Protein AF-A0A430QFH6-F1 (afdb_monomer_lite)

Radius of gyration: 40.42 Å; chains: 1; bounding box: 81×36×107 Å

pLDDT: mean 76.94, std 18.75, range [32.06, 97.31]

Sequence (222 aa):
MNLLNVYKRHQAISSNQLGYYCKLVEYELIREVILDLAYEYELNLLTSYESDLYCTVARIWTECHVSKGIEETCFYSKEEHGNKIMDDILSILHTRMEKKLNERLRLFGDHNQDQSESNHSVGVEKLRNRKTELATELRSIELTNSRCILQKEVKELETLLATYDNKDGEYHKLVKRYVDCQQQLSLRSTLLHNNDTIQLNRRSHKNFSSRRSLSVDVITRK

Secondary structure (DSSP, 8-state):
----------PPPPHHHHHHHHHHHHHHHHHHHHHHHHHHHHTT-S-HHHHHHHHHHHHHHHHHHH-S---GGGS--SSHHHHHHHHHHHHHHHHHHHHHHHHHHHHHHHHHHHHHHHHHHHHHHHHHHHHHHHHHHHHHHHHHHHHHHHHHHHHHHHHHHHT----SHHHHHHHHHHHHHHHHHHHHHHHHHHHHHHHHHHHHHHHHTT------------

Organism: Schistosoma bovis (NCBI:txid6184)

Foldseek 3Di:
DDPPDPPPPPDPQDPVNVVVVVVVLLVVLLVVLLVVLVVCLVVVVDDPLSNVLSVVSVVVVCCVVPPPDPPVVPQDDVDPVSVVSVVVNVVSSVVSSVVVVVVVVVVVVVVVVVVVVVVVVVVVVVVVVVVVVVVLVVVLVVLVVLLVVLVVVLVVLVVVLVVDDDPDPVNVVSVVVNVVSVVSNVVSVVVNVVSVVVVVVVVVVVVVVPDPDDDDDDDDDD

Structure (mmCIF, N/CA/C/O backbone):
data_AF-A0A430QFH6-F1
#
_entry.id   AF-A0A430QFH6-F1
#
loop_
_atom_site.group_PDB
_atom_site.id
_atom_site.type_symbol
_atom_site.label_atom_id
_atom_site.label_alt_id
_atom_site.label_comp_id
_atom_site.label_asym_id
_atom_site.label_entity_id
_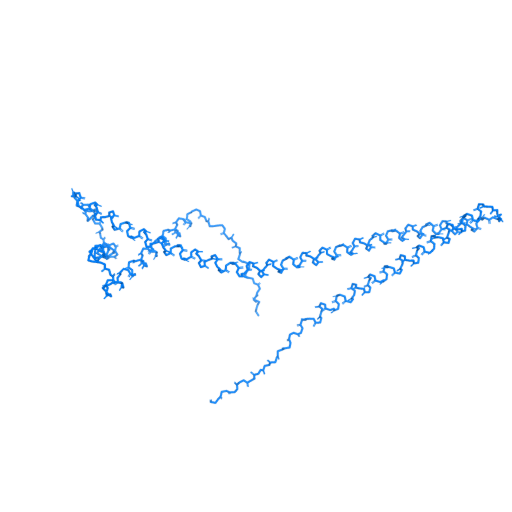atom_site.label_seq_id
_atom_site.pdbx_PDB_ins_code
_atom_site.Cartn_x
_atom_site.Cartn_y
_atom_site.Cartn_z
_atom_site.occupancy
_atom_site.B_iso_or_equiv
_atom_site.auth_seq_id
_atom_site.auth_comp_id
_atom_site.auth_asym_id
_atom_site.auth_atom_id
_atom_site.pdbx_PDB_model_num
ATOM 1 N N . MET A 1 1 ? -15.593 -23.166 -3.637 1.00 33.53 1 MET A N 1
ATOM 2 C CA . MET A 1 1 ? -14.118 -23.214 -3.543 1.00 33.53 1 MET A CA 1
ATOM 3 C C . MET A 1 1 ? -13.631 -21.896 -2.965 1.00 33.53 1 MET A C 1
ATOM 5 O O . MET A 1 1 ? -14.055 -20.849 -3.432 1.00 33.53 1 MET A O 1
ATOM 9 N N . ASN A 1 2 ? -12.844 -21.972 -1.893 1.00 32.06 2 ASN A N 1
ATOM 10 C CA . ASN A 1 2 ? -12.486 -20.866 -1.005 1.00 32.06 2 ASN A CA 1
ATOM 11 C C . ASN A 1 2 ? -11.481 -19.886 -1.634 1.00 32.06 2 ASN A C 1
ATOM 13 O O . ASN A 1 2 ? -10.326 -20.240 -1.844 1.00 32.06 2 ASN A O 1
ATOM 17 N N . LEU A 1 3 ? -11.898 -18.631 -1.819 1.00 34.38 3 LEU A N 1
ATOM 18 C CA . LEU A 1 3 ? -11.028 -17.464 -2.029 1.00 34.38 3 LEU A CA 1
ATOM 19 C C . LEU A 1 3 ? -10.556 -16.910 -0.674 1.00 34.38 3 LEU A C 1
ATOM 21 O O . LEU A 1 3 ? -10.835 -15.770 -0.311 1.00 34.38 3 LEU A O 1
ATOM 25 N N . LEU A 1 4 ? -9.896 -17.750 0.123 1.00 39.62 4 LEU A N 1
ATOM 26 C CA . LEU A 1 4 ? -9.452 -17.385 1.468 1.00 39.62 4 LEU A CA 1
ATOM 27 C C . LEU A 1 4 ? -8.100 -18.034 1.768 1.00 39.62 4 LEU A C 1
ATOM 29 O O . LEU A 1 4 ? -8.023 -18.971 2.552 1.00 39.62 4 LEU A O 1
ATOM 33 N N . ASN A 1 5 ? -7.046 -17.582 1.075 1.00 37.81 5 ASN A N 1
ATOM 34 C CA . ASN A 1 5 ? -5.662 -17.645 1.570 1.00 37.81 5 ASN A CA 1
ATOM 35 C C . ASN A 1 5 ? -4.661 -16.960 0.623 1.00 37.81 5 ASN A C 1
ATOM 37 O O . ASN A 1 5 ? -3.760 -17.589 0.079 1.00 37.81 5 ASN A O 1
ATOM 41 N N . VAL A 1 6 ? -4.759 -15.637 0.477 1.00 37.72 6 VAL A N 1
ATOM 42 C CA . VAL A 1 6 ? -3.589 -14.832 0.077 1.00 37.72 6 VAL A CA 1
ATOM 43 C C . VAL A 1 6 ? -3.010 -14.179 1.331 1.00 37.72 6 VAL A C 1
ATOM 45 O O . VAL A 1 6 ? -2.851 -12.970 1.430 1.00 37.72 6 VAL A O 1
ATOM 48 N N . TYR A 1 7 ? -2.703 -15.003 2.336 1.00 37.62 7 TYR A N 1
ATOM 49 C CA . TYR A 1 7 ? -1.667 -14.653 3.300 1.00 37.62 7 TYR A CA 1
ATOM 50 C C . TYR A 1 7 ? -0.339 -14.850 2.569 1.00 37.62 7 TYR A C 1
ATOM 52 O O . TYR A 1 7 ? 0.201 -15.956 2.511 1.00 37.62 7 TYR A O 1
ATOM 60 N N . LYS A 1 8 ? 0.166 -13.778 1.952 1.00 44.81 8 LYS A N 1
ATOM 61 C CA . LYS A 1 8 ? 1.551 -13.707 1.482 1.00 44.81 8 LYS A CA 1
ATOM 6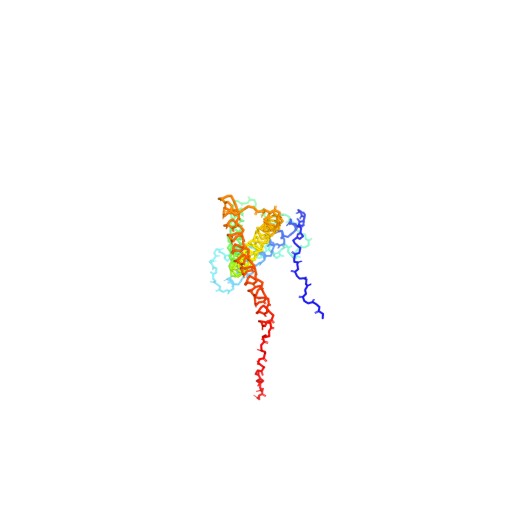2 C C . LYS A 1 8 ? 2.434 -13.879 2.724 1.00 44.81 8 LYS A C 1
ATOM 64 O O . LYS A 1 8 ? 2.687 -12.925 3.451 1.00 44.81 8 LYS A O 1
ATOM 69 N N . ARG A 1 9 ? 2.868 -15.110 3.016 1.00 40.88 9 ARG A N 1
ATOM 70 C CA . ARG A 1 9 ? 4.031 -15.316 3.883 1.00 40.88 9 ARG A CA 1
ATOM 71 C C . ARG A 1 9 ? 5.184 -14.613 3.182 1.00 40.88 9 ARG A C 1
ATOM 73 O O . ARG A 1 9 ? 5.539 -14.999 2.070 1.00 40.88 9 ARG A O 1
ATOM 80 N N . HIS A 1 10 ? 5.748 -13.581 3.796 1.00 47.53 10 HIS A N 1
ATOM 81 C CA . HIS A 1 10 ? 7.057 -13.086 3.396 1.00 47.53 10 HIS A CA 1
ATOM 82 C C . HIS A 1 10 ? 8.068 -14.183 3.722 1.00 47.53 10 HIS A C 1
ATOM 84 O O . HIS A 1 10 ? 8.533 -14.316 4.851 1.00 47.53 10 HIS A O 1
ATOM 90 N N . GLN A 1 11 ? 8.317 -15.050 2.745 1.00 56.84 11 GLN A N 1
ATOM 91 C CA . GLN A 1 11 ? 9.398 -16.012 2.809 1.00 56.84 11 GLN A CA 1
ATOM 92 C C . GLN A 1 11 ? 10.695 -15.210 2.702 1.00 56.84 11 GLN A C 1
ATOM 94 O O . GLN A 1 11 ? 10.890 -14.482 1.730 1.00 56.84 11 GLN A O 1
ATOM 99 N N . ALA A 1 12 ? 11.530 -15.274 3.739 1.00 57.66 12 ALA A N 1
ATOM 100 C CA . ALA A 1 12 ? 12.818 -14.597 3.743 1.00 57.66 12 ALA A CA 1
ATOM 101 C C . ALA A 1 12 ? 13.653 -15.119 2.564 1.00 57.66 12 ALA A C 1
ATOM 103 O O . ALA A 1 12 ? 13.909 -16.320 2.464 1.00 57.66 12 ALA A O 1
ATOM 104 N N . ILE A 1 13 ? 14.020 -14.223 1.648 1.00 65.38 13 ILE A N 1
ATOM 105 C CA . ILE A 1 13 ? 14.848 -14.545 0.485 1.00 65.38 13 ILE A CA 1
ATOM 106 C C . ILE A 1 13 ? 16.258 -14.843 1.004 1.00 65.38 13 ILE A C 1
ATOM 108 O O . ILE A 1 13 ? 16.831 -14.040 1.740 1.00 65.38 13 ILE A O 1
ATOM 112 N N . SER A 1 14 ? 16.818 -16.003 0.656 1.00 75.06 14 SER A N 1
ATOM 113 C CA . SER A 1 14 ? 18.205 -16.320 1.024 1.00 75.06 14 SER A CA 1
ATOM 114 C C . SER A 1 14 ? 19.187 -15.402 0.283 1.00 75.06 14 SER A C 1
ATOM 116 O O . SER A 1 14 ? 18.914 -14.976 -0.837 1.00 75.06 14 SER A O 1
ATOM 118 N N . SER A 1 15 ? 20.360 -15.134 0.867 1.00 74.12 15 SER A N 1
ATOM 119 C CA . SER A 1 15 ? 21.391 -14.276 0.251 1.00 74.12 15 SER A CA 1
ATOM 120 C C . SER A 1 15 ? 21.749 -14.703 -1.187 1.00 74.12 15 SER A C 1
ATOM 122 O O . SER A 1 15 ? 21.855 -13.872 -2.087 1.00 74.12 15 SER A O 1
ATOM 124 N N . ASN A 1 16 ? 21.809 -16.016 -1.444 1.00 72.44 16 ASN A N 1
ATOM 125 C CA . ASN A 1 16 ? 22.082 -16.561 -2.779 1.00 72.44 16 ASN A CA 1
ATOM 126 C C . ASN A 1 16 ? 20.949 -16.288 -3.780 1.00 72.44 16 ASN A C 1
ATOM 128 O O . ASN A 1 16 ? 21.208 -15.997 -4.946 1.00 72.44 16 ASN A O 1
ATOM 132 N N . GLN A 1 17 ? 19.693 -16.359 -3.334 1.00 73.81 17 GLN A N 1
ATOM 133 C CA . GLN A 1 17 ? 18.546 -16.014 -4.176 1.00 73.81 17 GLN A CA 1
ATOM 134 C C . GLN A 1 17 ? 18.508 -14.515 -4.464 1.00 73.81 17 GLN A C 1
ATOM 136 O O . GLN A 1 17 ? 18.242 -14.129 -5.597 1.00 73.81 17 GLN A O 1
ATOM 141 N N . LEU A 1 18 ? 18.823 -13.677 -3.473 1.00 75.94 18 LEU A N 1
ATOM 142 C CA . LEU A 1 18 ? 18.891 -12.231 -3.655 1.00 75.94 18 LEU A CA 1
ATOM 143 C C . LEU A 1 18 ? 19.926 -11.862 -4.724 1.00 75.94 18 LEU A C 1
ATOM 145 O O . LEU A 1 18 ? 19.598 -11.132 -5.652 1.00 75.94 18 LEU A O 1
ATOM 149 N N . GLY A 1 19 ? 21.128 -12.443 -4.658 1.00 79.69 19 GLY A N 1
ATOM 150 C CA . GLY A 1 19 ? 22.163 -12.228 -5.672 1.00 79.69 19 GLY A CA 1
ATOM 151 C C . GLY A 1 19 ? 21.733 -12.649 -7.083 1.00 79.69 19 GLY A C 1
ATOM 152 O O . GLY A 1 19 ? 22.017 -11.938 -8.045 1.00 79.69 19 GLY A O 1
ATOM 153 N N . TYR A 1 20 ? 21.011 -13.768 -7.220 1.00 83.94 20 TYR A N 1
ATOM 154 C CA . TYR A 1 20 ? 20.453 -14.197 -8.508 1.00 83.94 20 TYR A CA 1
ATOM 155 C C . TYR A 1 20 ? 19.410 -13.206 -9.046 1.00 83.94 20 TYR A C 1
ATOM 157 O O . TYR A 1 20 ? 19.485 -12.805 -10.206 1.00 83.94 20 TYR A O 1
ATOM 165 N N . TYR A 1 21 ? 18.473 -12.767 -8.201 1.00 80.56 21 TYR A N 1
ATOM 166 C CA . TYR A 1 21 ? 17.452 -11.799 -8.602 1.00 80.56 21 TYR A CA 1
ATOM 167 C C . TYR A 1 21 ? 18.046 -10.436 -8.959 1.00 80.56 21 TYR A C 1
ATOM 169 O O . TYR A 1 21 ? 17.605 -9.838 -9.934 1.00 80.56 21 TYR A O 1
ATOM 177 N N . CYS A 1 22 ? 19.068 -9.968 -8.237 1.00 83.25 22 CYS A N 1
ATOM 178 C CA . CYS A 1 22 ? 19.767 -8.729 -8.578 1.00 83.25 22 CYS A CA 1
ATOM 179 C C . CYS A 1 22 ? 20.357 -8.786 -9.992 1.00 83.25 22 CYS A C 1
ATOM 181 O O . CYS A 1 22 ? 20.105 -7.882 -10.781 1.00 83.25 22 CYS A O 1
ATOM 183 N N . LYS A 1 23 ? 21.053 -9.877 -10.342 1.00 86.06 23 LYS A N 1
ATOM 184 C CA . LYS A 1 23 ? 21.623 -10.062 -11.688 1.00 86.06 23 LYS A CA 1
ATOM 185 C C . LYS A 1 23 ? 20.557 -10.154 -12.777 1.00 86.06 23 LYS A C 1
ATOM 187 O O . LYS A 1 23 ? 20.760 -9.655 -13.878 1.00 86.06 23 LYS A O 1
ATOM 192 N N . LEU A 1 24 ? 19.425 -10.794 -12.483 1.00 87.62 24 LEU A N 1
ATOM 193 C CA . LEU A 1 24 ? 18.310 -10.874 -13.425 1.00 87.62 24 LEU A CA 1
ATOM 194 C C . LEU A 1 24 ? 17.711 -9.487 -13.691 1.00 87.62 24 LEU A C 1
ATOM 196 O O . LEU A 1 24 ? 17.521 -9.119 -14.844 1.00 87.62 24 LEU A O 1
ATOM 200 N N . VAL A 1 25 ? 17.462 -8.709 -12.634 1.00 86.62 25 VAL A N 1
ATOM 201 C CA . VAL A 1 25 ? 16.933 -7.342 -12.745 1.00 86.62 25 VAL A CA 1
ATOM 202 C C . VAL A 1 25 ? 17.901 -6.438 -13.504 1.00 86.62 25 VAL A C 1
ATOM 204 O O . VAL A 1 25 ? 17.471 -5.666 -14.355 1.00 86.62 25 VAL A O 1
ATOM 207 N N . GLU A 1 26 ? 19.199 -6.549 -13.225 1.00 88.19 26 GLU A N 1
ATOM 208 C CA . GLU A 1 26 ? 20.247 -5.820 -13.940 1.00 88.19 26 GLU A CA 1
ATOM 209 C C . GLU A 1 26 ? 20.240 -6.158 -15.437 1.00 88.19 26 GLU A C 1
ATOM 211 O O . GLU A 1 26 ? 20.163 -5.258 -16.271 1.00 88.19 26 GLU A O 1
ATOM 216 N N . TYR A 1 27 ? 20.217 -7.446 -15.791 1.00 91.12 27 TYR A N 1
ATOM 217 C CA . TYR A 1 27 ? 20.136 -7.885 -17.185 1.00 91.12 27 TYR A CA 1
ATOM 218 C C . TYR A 1 27 ? 18.870 -7.374 -17.891 1.00 91.12 27 TYR A C 1
ATOM 220 O O . TYR A 1 27 ? 18.939 -6.888 -19.021 1.00 91.12 27 TYR A O 1
ATOM 228 N N . GLU A 1 28 ? 17.711 -7.456 -17.232 1.00 91.62 28 GLU A N 1
ATOM 229 C CA . GLU A 1 28 ? 16.447 -6.951 -17.777 1.00 91.62 28 GLU A CA 1
ATOM 230 C C . GLU A 1 28 ? 16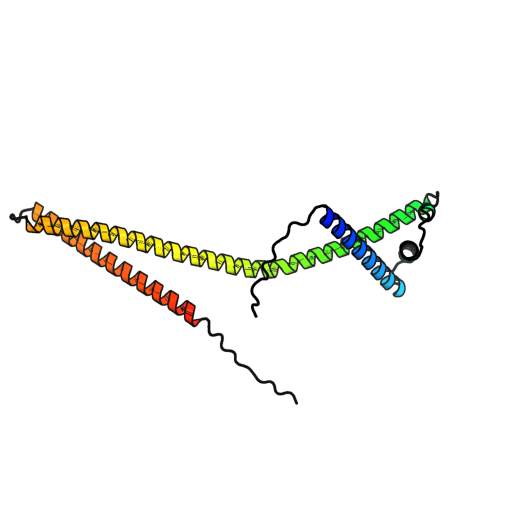.482 -5.437 -18.007 1.00 91.62 28 GLU A C 1
ATOM 232 O O . GLU A 1 28 ? 15.997 -4.972 -19.039 1.00 91.62 28 GLU A O 1
ATOM 237 N N . LEU A 1 29 ? 17.082 -4.677 -17.085 1.00 92.81 29 LEU A N 1
ATOM 238 C CA . LEU A 1 29 ? 17.253 -3.230 -17.221 1.00 92.81 29 LEU A CA 1
ATOM 239 C C . LEU A 1 29 ? 18.184 -2.876 -18.382 1.00 92.81 29 LEU A C 1
ATOM 241 O O . LEU A 1 29 ? 17.827 -2.022 -19.193 1.00 92.81 29 LEU A O 1
ATOM 245 N N . ILE A 1 30 ? 19.331 -3.550 -18.507 1.00 92.75 30 ILE A N 1
ATOM 246 C CA . ILE A 1 30 ? 20.260 -3.344 -19.630 1.00 92.75 30 ILE A CA 1
ATOM 247 C C . ILE A 1 30 ? 19.549 -3.639 -20.954 1.00 92.75 30 ILE A C 1
ATOM 249 O O . ILE A 1 30 ? 19.582 -2.820 -21.873 1.00 92.75 30 ILE A O 1
ATOM 253 N N . ARG A 1 31 ? 18.849 -4.778 -21.041 1.00 94.12 31 ARG A N 1
ATOM 254 C CA . ARG A 1 31 ? 18.089 -5.167 -22.235 1.00 94.12 31 ARG A CA 1
ATOM 255 C C . ARG A 1 31 ? 17.054 -4.110 -22.616 1.00 94.12 31 ARG A C 1
ATOM 257 O O . ARG A 1 31 ? 16.924 -3.783 -23.790 1.00 94.12 31 ARG A O 1
ATOM 264 N N . GLU A 1 32 ? 16.302 -3.600 -21.646 1.00 95.50 32 GLU A N 1
ATOM 265 C CA . GLU A 1 32 ? 15.283 -2.578 -21.885 1.00 95.50 32 GLU A CA 1
ATOM 266 C C . GLU A 1 32 ? 15.897 -1.262 -22.375 1.00 95.50 32 GLU A C 1
ATOM 268 O O . GLU A 1 32 ? 15.416 -0.689 -23.346 1.00 95.50 32 GLU A O 1
ATOM 273 N N . VAL A 1 33 ? 16.995 -0.812 -21.763 1.00 95.94 33 VAL A N 1
ATOM 274 C CA . VAL A 1 33 ? 17.702 0.405 -22.194 1.00 95.94 33 VAL A CA 1
ATOM 275 C C . VAL A 1 33 ? 18.240 0.275 -23.620 1.00 95.94 33 VAL A C 1
ATOM 277 O O . VAL A 1 33 ? 18.134 1.223 -24.395 1.00 95.94 33 VAL A O 1
ATOM 280 N N . ILE A 1 34 ? 18.784 -0.887 -23.995 1.00 95.00 34 ILE A N 1
ATOM 281 C CA . ILE A 1 34 ? 19.266 -1.133 -25.364 1.00 95.00 34 ILE A CA 1
ATOM 282 C C . ILE A 1 34 ? 18.110 -1.097 -26.371 1.00 95.00 34 ILE A C 1
ATOM 284 O O . ILE A 1 34 ? 18.282 -0.574 -27.470 1.00 95.00 34 ILE A O 1
ATOM 288 N N . LEU A 1 35 ? 16.936 -1.622 -26.009 1.00 95.56 35 LEU A N 1
ATOM 289 C CA . LEU A 1 35 ? 15.747 -1.563 -26.864 1.00 95.56 35 LEU A CA 1
ATOM 290 C C . LEU A 1 35 ? 15.229 -0.131 -27.035 1.00 95.56 35 LEU A C 1
ATOM 292 O O . LEU A 1 35 ? 14.866 0.243 -28.147 1.00 95.56 35 LEU A O 1
ATOM 296 N N . ASP A 1 36 ? 15.243 0.678 -25.976 1.00 96.06 36 ASP A N 1
ATOM 297 C CA . ASP A 1 36 ? 14.884 2.097 -26.067 1.00 96.06 36 ASP A CA 1
ATOM 298 C C . ASP A 1 36 ? 15.866 2.868 -26.955 1.00 96.06 36 ASP A C 1
ATOM 300 O O . ASP A 1 36 ? 15.447 3.649 -27.805 1.00 96.06 36 ASP A O 1
ATOM 304 N N . LEU A 1 37 ? 17.171 2.616 -26.803 1.00 95.56 37 LEU A N 1
ATOM 305 C CA . LEU A 1 37 ? 18.197 3.204 -27.667 1.00 95.56 37 LEU A CA 1
ATOM 306 C C . LEU A 1 37 ? 18.000 2.795 -29.130 1.00 95.56 37 LEU A C 1
ATOM 308 O O . LEU A 1 37 ? 18.104 3.643 -30.009 1.00 95.56 37 LEU A O 1
ATOM 312 N N . ALA A 1 38 ? 17.666 1.528 -29.393 1.00 96.56 38 ALA A N 1
ATOM 313 C CA . ALA A 1 38 ? 17.354 1.054 -30.740 1.00 96.56 38 ALA A CA 1
ATOM 314 C C . ALA A 1 38 ? 16.142 1.785 -31.326 1.00 96.56 38 ALA A C 1
ATOM 316 O O . ALA A 1 38 ? 16.174 2.242 -32.463 1.00 96.56 38 ALA A O 1
ATOM 317 N N . TYR A 1 39 ? 15.083 1.938 -30.531 1.00 97.31 39 TYR A N 1
ATOM 318 C CA . TYR A 1 39 ? 13.886 2.660 -30.942 1.00 97.31 39 TYR A CA 1
ATOM 319 C C . TYR A 1 39 ? 14.178 4.138 -31.245 1.00 97.31 39 TYR A C 1
ATOM 321 O O . TYR A 1 39 ? 13.750 4.659 -32.272 1.00 97.31 39 TYR A O 1
ATOM 329 N N . GLU A 1 40 ? 14.938 4.816 -30.385 1.00 96.81 40 GLU A N 1
ATOM 330 C CA . GLU A 1 40 ? 15.332 6.215 -30.584 1.00 96.81 40 GLU A CA 1
ATOM 331 C C . GLU A 1 40 ? 16.277 6.399 -31.779 1.00 96.81 40 GLU A C 1
ATOM 333 O O . GLU A 1 40 ? 16.164 7.398 -32.491 1.00 96.81 40 GLU A O 1
ATOM 338 N N . TYR A 1 41 ? 17.172 5.439 -32.025 1.00 96.19 41 TYR A N 1
ATOM 339 C CA . TYR A 1 41 ? 18.065 5.422 -33.183 1.00 96.19 41 TYR A CA 1
ATOM 340 C C . TYR A 1 41 ? 17.276 5.360 -34.497 1.00 96.19 41 TYR A C 1
ATOM 342 O O . TYR A 1 41 ? 17.457 6.216 -35.361 1.00 96.19 41 TYR A O 1
ATOM 350 N N . GLU A 1 42 ? 16.333 4.420 -34.613 1.00 96.31 42 GLU A N 1
ATOM 351 C CA . GLU A 1 42 ? 15.470 4.271 -35.798 1.00 96.31 42 GLU A CA 1
ATOM 352 C C . GLU A 1 42 ? 14.609 5.519 -36.059 1.00 96.31 42 GLU A C 1
ATOM 354 O O . GLU A 1 42 ? 14.298 5.860 -37.202 1.00 96.31 42 GLU A O 1
ATOM 359 N N . LEU A 1 43 ? 14.243 6.244 -34.998 1.00 96.56 43 LEU A N 1
ATOM 360 C CA . LEU A 1 43 ? 13.500 7.500 -35.094 1.00 96.56 43 LEU A CA 1
ATOM 361 C C . LEU A 1 43 ? 14.382 8.742 -35.302 1.00 96.56 43 LEU A C 1
ATOM 363 O O . LEU A 1 43 ? 13.843 9.846 -35.388 1.00 96.56 43 LEU A O 1
ATOM 367 N N . ASN A 1 44 ? 15.706 8.590 -35.405 1.00 94.62 44 ASN A N 1
ATOM 368 C CA . ASN A 1 44 ? 16.677 9.689 -35.473 1.00 94.62 44 ASN A CA 1
ATOM 369 C C . ASN A 1 44 ? 16.548 10.688 -34.304 1.00 94.62 44 ASN A C 1
ATOM 371 O O . ASN A 1 44 ? 16.711 11.897 -34.477 1.00 94.62 44 ASN A O 1
ATOM 375 N N . LEU A 1 45 ? 16.217 10.186 -33.111 1.00 95.75 45 LEU A N 1
ATOM 376 C CA . LEU A 1 45 ? 16.120 10.979 -31.881 1.00 95.75 45 LEU A CA 1
ATOM 377 C C . LEU A 1 45 ? 17.456 11.070 -31.135 1.00 95.75 45 LEU A C 1
ATOM 379 O O . LEU A 1 45 ? 17.624 11.951 -30.294 1.00 95.75 45 LEU A O 1
ATOM 383 N N . LEU A 1 46 ? 18.394 10.173 -31.444 1.00 94.31 46 LEU A N 1
ATOM 384 C CA . LEU A 1 46 ? 19.748 10.198 -30.905 1.00 94.31 46 LEU A CA 1
ATOM 385 C C . LEU A 1 46 ? 20.607 11.237 -31.628 1.00 94.31 46 LEU A C 1
ATOM 387 O O . LEU A 1 46 ? 20.499 11.438 -32.839 1.00 94.31 46 LEU A O 1
ATOM 391 N N . THR A 1 47 ? 21.530 11.860 -30.899 1.00 94.62 47 THR A N 1
ATOM 392 C CA . THR A 1 47 ? 22.608 12.632 -31.529 1.00 94.62 47 THR A CA 1
ATOM 393 C C . THR A 1 47 ? 23.514 11.721 -32.367 1.00 94.62 47 THR A C 1
ATOM 395 O O . THR A 1 47 ? 23.543 10.504 -32.177 1.00 94.62 47 THR A O 1
ATOM 398 N N . SER A 1 48 ? 24.313 12.301 -33.273 1.00 92.19 48 SER A N 1
ATOM 399 C CA . SER A 1 48 ? 25.326 11.534 -34.023 1.00 92.19 48 SER A CA 1
ATOM 400 C C . SER A 1 48 ? 26.260 10.768 -33.083 1.00 92.19 48 SER A C 1
ATOM 402 O O . SER A 1 48 ? 26.599 9.626 -33.358 1.00 92.19 48 SER A O 1
ATOM 404 N N . TYR A 1 49 ? 26.624 11.374 -31.950 1.00 91.75 49 TYR A N 1
ATOM 405 C CA . TYR A 1 49 ? 27.496 10.741 -30.967 1.00 91.75 49 TYR A CA 1
ATOM 406 C C . TYR A 1 49 ? 26.812 9.573 -30.248 1.00 91.75 49 TYR A C 1
ATOM 408 O O . TYR A 1 49 ? 27.359 8.479 -30.176 1.00 91.75 49 TYR A O 1
ATOM 416 N N . GLU A 1 50 ? 25.584 9.765 -29.760 1.00 92.62 50 GLU A N 1
ATOM 417 C CA . GLU A 1 50 ? 24.816 8.690 -29.114 1.00 92.62 50 GLU A CA 1
ATOM 418 C C . GLU A 1 50 ? 24.498 7.541 -30.074 1.00 92.62 50 GLU A C 1
ATOM 420 O O . GLU A 1 50 ? 24.436 6.389 -29.653 1.00 92.62 50 GLU A O 1
ATOM 425 N N . SER A 1 51 ? 24.337 7.846 -31.361 1.00 93.44 51 SER A N 1
ATOM 426 C CA . SER A 1 51 ? 24.158 6.853 -32.420 1.00 93.44 51 SER A CA 1
ATOM 427 C C . SER A 1 51 ? 25.389 5.957 -32.572 1.00 93.44 51 SER A C 1
ATOM 429 O O . SER A 1 51 ? 25.246 4.737 -32.661 1.00 93.44 51 SER A O 1
ATOM 431 N N . ASP A 1 52 ? 26.595 6.530 -32.524 1.00 90.88 52 ASP A N 1
ATOM 432 C CA . ASP A 1 52 ? 27.854 5.773 -32.571 1.00 90.88 52 ASP A CA 1
ATOM 433 C C . ASP A 1 52 ? 28.039 4.903 -31.313 1.00 90.88 52 ASP A C 1
ATOM 435 O O . ASP A 1 52 ? 28.435 3.730 -31.397 1.00 90.88 52 ASP A O 1
ATOM 439 N N . LEU A 1 53 ? 27.683 5.443 -30.140 1.00 91.75 53 LEU A N 1
ATOM 440 C CA . LEU A 1 53 ? 27.679 4.687 -28.883 1.00 91.75 53 LEU A CA 1
ATOM 441 C C . LEU A 1 53 ? 26.680 3.524 -28.942 1.00 91.75 53 LEU A C 1
ATOM 443 O O . LEU A 1 53 ? 27.038 2.395 -28.605 1.00 91.75 53 LEU A O 1
ATOM 447 N N . TYR A 1 54 ? 25.456 3.765 -29.421 1.00 94.19 54 TYR A N 1
ATOM 448 C CA . TYR A 1 54 ? 24.442 2.726 -29.592 1.00 94.19 54 TYR A CA 1
ATOM 449 C C . TYR A 1 54 ? 24.916 1.620 -30.540 1.00 94.19 54 TYR A C 1
ATOM 451 O O . TYR A 1 54 ? 24.828 0.448 -30.178 1.00 94.19 54 TYR A O 1
ATOM 459 N N . CYS A 1 55 ? 25.473 1.962 -31.706 1.00 91.50 55 CYS A N 1
ATOM 460 C CA . CYS A 1 55 ? 26.010 0.971 -32.645 1.00 91.50 55 CYS A CA 1
ATOM 461 C C . CYS A 1 55 ? 27.069 0.079 -31.978 1.00 91.50 55 CYS A C 1
ATOM 463 O O . CYS A 1 55 ? 27.077 -1.142 -32.158 1.00 91.50 55 CYS A O 1
ATOM 465 N N . THR A 1 56 ? 27.934 0.679 -31.156 1.00 90.25 56 THR A N 1
ATOM 466 C CA . THR A 1 56 ? 28.963 -0.047 -30.402 1.00 90.25 56 THR A CA 1
ATOM 467 C C . THR A 1 56 ? 28.346 -0.970 -29.349 1.00 90.25 56 THR A C 1
ATOM 469 O O . THR A 1 56 ? 28.707 -2.146 -29.275 1.00 90.25 56 THR A O 1
ATOM 472 N N . VAL A 1 57 ? 27.365 -0.483 -28.584 1.00 91.25 57 VAL A N 1
ATOM 473 C CA . VAL A 1 57 ? 26.624 -1.277 -27.589 1.00 91.25 57 VAL A CA 1
ATOM 474 C C . VAL A 1 57 ? 25.867 -2.433 -28.240 1.00 91.25 57 VAL A C 1
ATOM 476 O O . VAL A 1 57 ? 25.930 -3.555 -27.744 1.00 91.25 57 VAL A O 1
ATOM 479 N N . ALA A 1 58 ? 25.180 -2.194 -29.357 1.00 91.31 58 ALA A N 1
ATOM 480 C CA . ALA A 1 58 ? 24.421 -3.207 -30.083 1.00 91.31 58 ALA A CA 1
ATOM 481 C C . ALA A 1 58 ? 25.332 -4.318 -30.618 1.00 91.31 58 ALA A C 1
ATOM 483 O O . ALA A 1 58 ? 24.987 -5.502 -30.528 1.00 91.31 58 ALA A O 1
ATOM 484 N N . ARG A 1 59 ? 26.522 -3.951 -31.113 1.00 88.06 59 ARG A N 1
ATOM 485 C CA . ARG A 1 59 ? 27.550 -4.909 -31.528 1.00 88.06 59 ARG A CA 1
ATOM 486 C C . ARG A 1 59 ? 28.010 -5.772 -30.352 1.00 88.06 59 ARG A C 1
ATOM 488 O O . ARG A 1 59 ? 27.915 -6.993 -30.444 1.00 88.06 59 ARG A O 1
ATOM 495 N N . ILE A 1 60 ? 28.413 -5.151 -29.238 1.00 85.75 60 ILE A N 1
ATOM 496 C CA . ILE A 1 60 ? 28.842 -5.860 -28.018 1.00 85.75 60 ILE A CA 1
ATOM 497 C C . ILE A 1 60 ? 27.734 -6.793 -27.513 1.00 85.75 60 ILE A C 1
ATOM 499 O O . ILE A 1 60 ? 27.971 -7.968 -27.244 1.00 85.75 60 ILE A O 1
ATOM 503 N N . TRP A 1 61 ? 26.501 -6.291 -27.417 1.00 89.62 61 TRP A N 1
ATOM 504 C CA . TRP A 1 61 ? 25.349 -7.072 -26.975 1.00 89.62 61 TRP A CA 1
ATOM 505 C C . TRP A 1 61 ? 25.112 -8.290 -27.871 1.00 89.62 61 TRP A C 1
ATOM 507 O O . TRP A 1 61 ? 24.895 -9.391 -27.366 1.00 89.62 61 TRP A O 1
ATOM 517 N N . THR A 1 62 ? 25.183 -8.113 -29.191 1.00 87.56 62 THR A N 1
ATOM 518 C CA . THR A 1 62 ? 25.002 -9.201 -30.159 1.00 87.56 62 THR A CA 1
ATOM 519 C C . THR A 1 62 ? 26.108 -10.243 -30.034 1.00 87.56 62 THR A C 1
ATOM 521 O O . THR A 1 62 ? 25.813 -11.434 -29.958 1.00 87.56 62 THR A O 1
ATOM 524 N N . GLU A 1 63 ? 27.368 -9.817 -29.941 1.00 83.94 63 GLU A N 1
ATOM 525 C CA . GLU A 1 63 ? 28.515 -10.714 -29.758 1.00 83.94 63 GLU A CA 1
ATOM 526 C C . GLU A 1 63 ? 28.374 -11.553 -28.479 1.00 83.94 63 GLU A C 1
ATOM 528 O O . GLU A 1 63 ? 28.516 -12.775 -28.538 1.00 83.94 63 GLU A O 1
ATOM 533 N N . CYS A 1 64 ? 27.979 -10.939 -27.359 1.00 81.75 64 CYS A N 1
ATOM 534 C CA . CYS A 1 64 ? 27.747 -11.636 -26.088 1.00 81.75 64 CYS A CA 1
ATOM 535 C C . CYS A 1 64 ? 26.655 -12.720 -26.156 1.00 81.75 64 CYS A C 1
ATOM 537 O O . CYS A 1 64 ? 26.682 -13.656 -25.359 1.00 81.75 64 CYS A O 1
ATOM 539 N N . HIS A 1 65 ? 25.686 -12.605 -27.070 1.00 82.38 6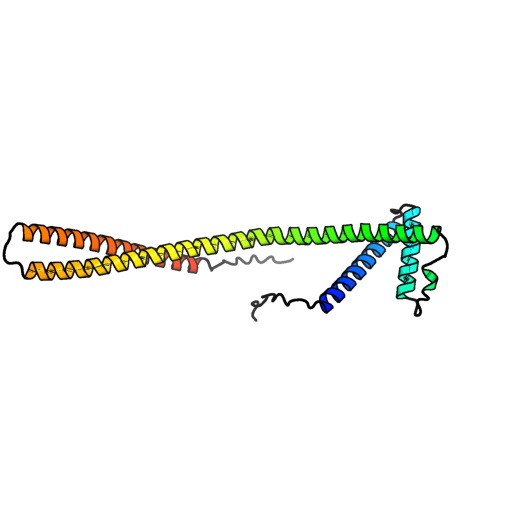5 HIS A N 1
ATOM 540 C CA . HIS A 1 65 ? 24.548 -13.530 -27.161 1.00 82.38 65 HIS A CA 1
ATOM 541 C C . HIS A 1 65 ? 24.641 -14.522 -28.329 1.00 82.38 65 HIS A C 1
ATOM 543 O O . HIS A 1 65 ? 23.990 -15.567 -28.290 1.00 82.38 65 HIS A O 1
ATOM 549 N N . VAL A 1 66 ? 25.421 -14.211 -29.368 1.00 79.88 66 VAL A N 1
ATOM 550 C CA . VAL A 1 66 ? 25.505 -15.006 -30.605 1.00 79.88 66 VAL A CA 1
ATOM 551 C C . VAL A 1 66 ? 26.828 -15.776 -30.711 1.00 79.88 66 VAL A C 1
ATOM 553 O O . VAL A 1 66 ? 26.847 -16.878 -31.267 1.00 79.88 66 VAL A O 1
ATOM 556 N N . SER A 1 67 ? 27.929 -15.261 -30.156 1.00 71.81 67 SER A N 1
ATOM 557 C CA . SER A 1 67 ? 29.249 -15.892 -30.281 1.00 71.81 67 SER A CA 1
ATOM 558 C C . SER A 1 67 ? 29.472 -16.979 -29.223 1.00 71.81 67 SER A C 1
ATOM 560 O O . SER A 1 67 ? 29.361 -16.745 -28.024 1.00 71.81 67 SER A O 1
ATOM 562 N N . LYS A 1 68 ? 29.841 -18.193 -29.660 1.00 58.03 68 LYS A N 1
ATOM 563 C CA . LYS A 1 68 ? 30.133 -19.349 -28.777 1.00 58.03 68 LYS A CA 1
ATOM 564 C C . LYS A 1 68 ? 31.500 -19.295 -28.076 1.00 58.03 68 LYS A C 1
ATOM 566 O O . LYS A 1 68 ? 31.809 -20.191 -27.296 1.00 58.03 68 LYS A O 1
ATOM 571 N N . GLY A 1 69 ? 32.307 -18.273 -28.344 1.00 56.78 69 GLY A N 1
ATOM 572 C CA . GLY A 1 69 ? 33.585 -18.026 -27.688 1.00 56.78 69 GLY A CA 1
ATOM 573 C C . GLY A 1 69 ? 33.793 -16.526 -27.588 1.00 56.78 69 GLY A C 1
ATOM 574 O O . GLY A 1 69 ? 33.990 -15.866 -28.604 1.00 56.78 69 GLY A O 1
ATOM 575 N N . ILE A 1 70 ? 33.684 -15.986 -26.378 1.00 55.25 70 ILE A N 1
ATOM 576 C CA . ILE A 1 70 ? 34.065 -14.604 -26.099 1.00 55.25 70 ILE A CA 1
ATOM 577 C C . ILE A 1 70 ? 35.585 -14.631 -25.969 1.00 55.25 70 ILE A C 1
ATOM 579 O O . ILE A 1 70 ? 36.107 -15.023 -24.928 1.00 55.25 70 ILE A O 1
ATOM 583 N N . GLU A 1 71 ? 36.311 -14.289 -27.030 1.00 54.56 71 GLU A N 1
ATOM 584 C CA . GLU A 1 71 ? 37.702 -13.897 -26.837 1.00 54.56 71 GLU A CA 1
ATOM 585 C C . GLU A 1 71 ? 37.680 -12.532 -26.131 1.00 54.56 71 GLU A C 1
ATOM 587 O O . GLU A 1 71 ? 37.179 -11.544 -26.668 1.00 54.56 71 GLU A O 1
ATOM 592 N N . GLU A 1 72 ? 38.206 -12.475 -24.903 1.00 53.41 72 GLU A N 1
ATOM 593 C CA . GLU A 1 72 ? 38.349 -11.259 -24.074 1.00 53.41 72 GLU A CA 1
ATOM 594 C C . GLU A 1 72 ? 39.116 -10.117 -24.783 1.00 53.41 72 GLU A C 1
ATOM 596 O O . GLU A 1 72 ? 39.190 -8.993 -24.289 1.00 53.41 72 GLU A O 1
ATOM 601 N N . THR A 1 73 ? 39.666 -10.385 -25.970 1.00 49.31 73 THR A N 1
ATOM 602 C CA . THR A 1 73 ? 40.422 -9.474 -26.831 1.00 49.31 73 THR A CA 1
ATOM 603 C C . THR A 1 73 ? 39.576 -8.378 -27.485 1.00 49.31 73 THR A C 1
ATOM 605 O O . THR A 1 73 ? 40.148 -7.389 -27.938 1.00 49.31 73 THR A O 1
ATOM 608 N N . CYS A 1 74 ? 38.240 -8.484 -27.515 1.00 50.94 74 CYS A N 1
ATOM 609 C CA . CYS A 1 74 ? 37.388 -7.474 -28.164 1.00 50.94 74 CYS A CA 1
ATOM 610 C C . CYS A 1 74 ? 37.201 -6.180 -27.340 1.00 50.94 74 CYS A C 1
ATOM 612 O O . CYS A 1 74 ? 36.795 -5.152 -27.885 1.00 50.94 74 CYS A O 1
ATOM 614 N N . PHE A 1 75 ? 37.481 -6.207 -26.034 1.00 51.81 75 PHE A N 1
ATOM 615 C CA . PHE A 1 75 ? 37.084 -5.128 -25.118 1.00 51.81 75 PHE A CA 1
ATOM 616 C C . PHE A 1 75 ? 38.158 -4.064 -24.876 1.00 51.81 75 PHE A C 1
ATOM 618 O O . PHE A 1 75 ? 37.839 -2.982 -24.393 1.00 51.81 75 PHE A O 1
ATOM 625 N N . TYR A 1 76 ? 39.412 -4.333 -25.244 1.00 50.53 76 TYR A N 1
ATOM 626 C CA . TYR A 1 76 ? 40.526 -3.422 -24.994 1.00 50.53 76 TYR A CA 1
ATOM 627 C C . TYR A 1 76 ? 41.395 -3.271 -26.243 1.00 50.53 76 TYR A C 1
ATOM 629 O O . TYR A 1 76 ? 42.402 -3.958 -26.420 1.00 50.53 76 TYR A O 1
ATOM 637 N N . SER A 1 77 ? 41.042 -2.307 -27.096 1.00 50.28 77 SER A N 1
ATOM 638 C CA . SER A 1 77 ? 42.079 -1.623 -27.869 1.00 50.28 77 SER A CA 1
ATOM 639 C C . SER A 1 77 ? 43.031 -0.973 -26.856 1.00 50.28 77 SER A C 1
ATOM 641 O O . SER A 1 77 ? 42.576 -0.288 -25.944 1.00 50.28 77 SER A O 1
ATOM 643 N N . LYS A 1 78 ? 44.349 -1.177 -26.979 1.00 50.97 78 LYS A N 1
ATOM 644 C CA . LYS A 1 78 ? 45.378 -0.555 -26.112 1.00 50.97 78 LYS A CA 1
ATOM 645 C C . LYS A 1 78 ? 45.495 0.971 -26.301 1.00 50.97 78 LYS A C 1
ATOM 647 O O . LYS A 1 78 ? 46.513 1.561 -25.949 1.00 50.97 78 LYS A O 1
ATOM 652 N N . GLU A 1 79 ? 44.487 1.606 -26.882 1.00 57.06 79 GLU A N 1
ATOM 653 C CA . GLU A 1 79 ? 44.464 3.015 -27.237 1.00 57.06 79 GLU A CA 1
ATOM 654 C C . GLU A 1 79 ? 43.601 3.791 -26.238 1.00 57.06 79 GLU A C 1
ATOM 656 O O . GLU A 1 79 ? 42.485 3.397 -25.906 1.00 57.06 79 GLU A O 1
ATOM 661 N N . GLU A 1 80 ? 44.108 4.936 -25.786 1.00 58.34 80 GLU A N 1
ATOM 662 C CA . GLU A 1 80 ? 43.452 5.858 -24.846 1.00 58.34 80 GLU A CA 1
ATOM 663 C C . GLU A 1 80 ? 42.028 6.257 -25.289 1.00 58.34 80 GLU A C 1
ATOM 665 O O . GLU A 1 80 ? 41.140 6.462 -24.462 1.00 58.34 80 GLU A O 1
ATOM 670 N N . HIS A 1 81 ? 41.781 6.279 -26.603 1.00 60.53 81 HIS A N 1
ATOM 671 C CA . HIS A 1 81 ? 40.465 6.529 -27.194 1.00 60.53 81 HIS A CA 1
ATOM 672 C C . HIS A 1 81 ? 39.448 5.401 -26.948 1.00 60.53 81 HIS A C 1
ATOM 674 O O . HIS A 1 81 ? 38.265 5.685 -26.775 1.00 60.53 81 HIS A O 1
ATOM 680 N N . GLY A 1 82 ? 39.888 4.139 -26.896 1.00 64.75 82 GLY A N 1
ATOM 681 C CA . GLY A 1 82 ? 39.010 2.992 -26.642 1.00 64.75 82 GLY A CA 1
ATOM 682 C C . GLY A 1 82 ? 38.444 2.996 -25.222 1.00 64.75 82 GLY A C 1
ATOM 683 O O . GLY A 1 82 ? 37.259 2.733 -25.030 1.00 64.75 82 GLY A O 1
ATOM 684 N N . ASN A 1 83 ? 39.263 3.388 -24.241 1.00 72.81 83 ASN A N 1
ATOM 685 C CA . ASN A 1 83 ? 38.832 3.497 -22.845 1.00 72.81 83 ASN A CA 1
ATOM 686 C C . ASN A 1 83 ? 37.769 4.589 -22.663 1.00 72.81 83 ASN A C 1
ATOM 688 O O . ASN A 1 83 ? 36.747 4.342 -22.034 1.00 72.81 83 ASN A O 1
ATOM 692 N N . LYS A 1 84 ? 37.955 5.757 -23.294 1.00 83.94 84 LYS A N 1
ATOM 693 C CA . LYS A 1 84 ? 36.980 6.855 -23.226 1.00 83.94 84 LYS A CA 1
ATOM 694 C C . LYS A 1 84 ? 35.613 6.468 -23.805 1.00 83.94 84 LYS A C 1
ATOM 696 O O . LYS A 1 84 ? 34.587 6.794 -23.223 1.00 83.94 84 LYS A O 1
ATOM 701 N N . ILE A 1 85 ? 35.594 5.755 -24.934 1.00 83.00 85 ILE A N 1
ATOM 702 C CA . ILE A 1 85 ? 34.343 5.287 -25.553 1.00 83.00 85 ILE A CA 1
ATOM 703 C C . ILE A 1 85 ? 33.609 4.319 -24.620 1.00 83.00 85 ILE A C 1
ATOM 705 O O . ILE A 1 85 ? 32.394 4.415 -24.463 1.00 83.00 85 ILE A O 1
ATOM 709 N N . MET A 1 86 ? 34.337 3.405 -23.974 1.00 85.06 86 MET A N 1
ATOM 710 C CA . MET A 1 86 ? 33.744 2.476 -23.011 1.00 85.06 86 MET A CA 1
ATOM 711 C C . MET A 1 86 ? 33.194 3.194 -21.775 1.00 85.06 86 MET A C 1
ATOM 713 O O . MET A 1 86 ? 32.099 2.856 -21.327 1.00 85.06 86 MET A O 1
ATOM 717 N N . ASP A 1 87 ? 33.895 4.206 -21.263 1.00 89.25 87 ASP A N 1
ATOM 718 C CA . ASP A 1 87 ? 33.413 5.024 -20.145 1.00 89.25 87 ASP A CA 1
ATOM 719 C C . ASP A 1 87 ? 32.114 5.763 -20.504 1.00 89.25 87 ASP A C 1
ATOM 721 O O . ASP A 1 87 ? 31.159 5.765 -19.723 1.00 89.25 87 ASP A O 1
ATOM 725 N N . ASP A 1 88 ? 32.030 6.320 -21.714 1.00 91.19 88 ASP A N 1
ATOM 726 C CA . ASP A 1 88 ? 30.829 7.008 -22.194 1.00 91.19 88 ASP A CA 1
ATOM 727 C C . ASP A 1 88 ? 29.654 6.037 -22.407 1.00 91.19 88 ASP A C 1
ATOM 729 O O . ASP A 1 88 ? 28.513 6.357 -22.058 1.00 91.19 88 ASP A O 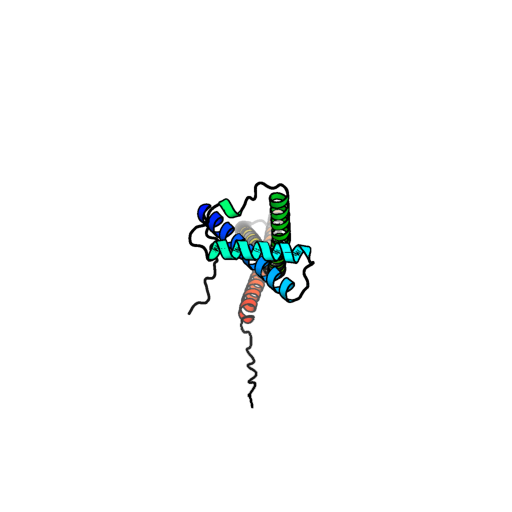1
ATOM 733 N N . ILE A 1 89 ? 29.926 4.819 -22.893 1.00 90.19 89 ILE A N 1
ATOM 734 C CA . ILE A 1 89 ? 28.940 3.727 -22.977 1.00 90.19 89 ILE A CA 1
ATOM 735 C C . ILE A 1 89 ? 28.416 3.347 -21.586 1.00 90.19 89 ILE A C 1
ATOM 737 O O . ILE A 1 89 ? 27.207 3.204 -21.385 1.00 90.19 89 ILE A O 1
ATOM 741 N N . LEU A 1 90 ? 29.307 3.174 -20.610 1.00 91.00 90 LEU A N 1
ATOM 742 C CA . LEU A 1 90 ? 28.911 2.833 -19.244 1.00 91.00 90 LEU A CA 1
ATOM 743 C C . LEU A 1 90 ? 28.083 3.956 -18.619 1.00 91.00 90 LEU A C 1
ATOM 745 O O . LEU A 1 90 ? 27.067 3.683 -17.978 1.00 91.00 90 LEU A O 1
ATOM 749 N N . SER A 1 91 ? 28.472 5.208 -18.861 1.00 93.62 91 SER A N 1
ATOM 750 C CA . SER A 1 91 ? 27.761 6.394 -18.390 1.00 93.62 91 SER A CA 1
ATOM 751 C C . SER A 1 91 ? 26.327 6.452 -18.930 1.00 93.62 91 SER A C 1
ATOM 753 O O . SER A 1 91 ? 25.378 6.517 -18.143 1.00 93.62 91 SER A O 1
ATOM 755 N N . ILE A 1 92 ? 26.132 6.326 -20.252 1.00 92.56 92 ILE A N 1
ATOM 756 C CA . ILE A 1 92 ? 24.788 6.395 -20.852 1.00 92.56 92 ILE A CA 1
ATOM 757 C C . ILE A 1 92 ? 23.886 5.245 -20.388 1.00 92.56 92 ILE A C 1
ATOM 759 O O . ILE A 1 92 ? 22.709 5.471 -20.085 1.00 92.56 92 ILE A O 1
ATOM 763 N N . LEU A 1 93 ? 24.428 4.026 -20.274 1.00 92.56 93 LEU A N 1
ATOM 764 C CA . LEU A 1 93 ? 23.679 2.882 -19.757 1.00 92.56 93 LEU A CA 1
ATOM 765 C C . LEU A 1 93 ? 23.289 3.110 -18.296 1.00 92.56 93 LEU A C 1
ATOM 767 O O . LEU A 1 93 ? 22.116 2.962 -17.955 1.00 92.56 93 LEU A O 1
ATOM 771 N N . HIS A 1 94 ? 24.236 3.519 -17.448 1.00 92.56 94 HIS A N 1
ATOM 772 C CA . HIS A 1 94 ? 23.983 3.763 -16.031 1.00 92.56 94 HIS A CA 1
ATOM 773 C C . HIS A 1 94 ? 22.897 4.823 -15.823 1.00 92.56 94 HIS A C 1
ATOM 775 O O . HIS A 1 94 ? 21.913 4.564 -15.132 1.00 92.56 94 HIS A O 1
ATOM 781 N N . THR A 1 95 ? 23.015 5.987 -16.470 1.00 94.50 95 THR A N 1
ATOM 782 C CA . THR A 1 95 ? 22.030 7.072 -16.342 1.00 94.50 95 THR A CA 1
ATOM 783 C C . THR A 1 95 ? 20.631 6.639 -16.791 1.00 94.50 95 THR A C 1
ATOM 785 O O . THR A 1 95 ? 19.639 6.940 -16.120 1.00 94.50 95 THR A O 1
ATOM 788 N N . ARG A 1 96 ? 20.515 5.907 -17.907 1.00 94.75 96 ARG A N 1
ATOM 789 C CA . ARG A 1 96 ? 19.211 5.437 -18.406 1.00 94.75 96 ARG A CA 1
ATOM 790 C C . ARG A 1 96 ? 18.608 4.345 -17.518 1.00 94.75 96 ARG A C 1
ATOM 792 O O . ARG A 1 96 ? 17.405 4.383 -17.249 1.00 94.75 96 ARG A O 1
ATOM 799 N N . MET A 1 97 ? 19.424 3.417 -17.018 1.00 94.56 97 MET A N 1
ATOM 800 C CA . MET A 1 97 ? 18.980 2.394 -16.065 1.00 94.56 97 MET A CA 1
ATOM 801 C C . MET A 1 97 ? 18.501 3.017 -14.753 1.00 94.56 97 MET A C 1
ATOM 803 O O . MET A 1 97 ? 17.431 2.659 -14.262 1.00 94.56 97 MET A O 1
ATOM 807 N N . GLU A 1 98 ? 19.248 3.982 -14.213 1.00 93.81 98 GLU A N 1
ATOM 808 C CA . GLU A 1 98 ? 18.884 4.705 -12.994 1.00 93.81 98 GLU A CA 1
ATOM 809 C C . GLU A 1 98 ? 17.534 5.416 -13.154 1.00 93.81 98 GLU A C 1
ATOM 811 O O . GLU A 1 98 ? 16.661 5.300 -12.291 1.00 93.81 98 GLU A O 1
ATOM 816 N N . LYS A 1 99 ? 17.305 6.082 -14.294 1.00 93.88 99 LYS A N 1
ATOM 817 C CA . LYS A 1 99 ? 16.018 6.724 -14.599 1.00 93.88 99 LYS A CA 1
ATOM 818 C C . LYS A 1 99 ? 14.857 5.723 -14.581 1.00 93.88 99 LYS A C 1
ATOM 820 O O . LYS A 1 99 ? 13.845 5.986 -13.932 1.00 93.88 99 LYS A O 1
ATOM 825 N N . LYS A 1 100 ? 15.011 4.568 -15.238 1.00 93.00 100 LYS A N 1
ATOM 826 C CA . LYS A 1 100 ? 13.986 3.507 -15.251 1.00 93.00 100 LYS A CA 1
ATOM 827 C C . LYS A 1 100 ? 13.747 2.911 -13.869 1.00 93.00 100 LYS A C 1
ATOM 829 O O . LYS A 1 100 ? 12.602 2.665 -13.490 1.00 93.00 100 LYS A O 1
ATOM 834 N N . LEU A 1 101 ? 14.809 2.687 -13.098 1.00 90.94 101 LEU A N 1
ATOM 835 C CA . LEU A 1 101 ? 14.691 2.175 -11.737 1.00 90.94 101 LEU A CA 1
ATOM 836 C C . LEU A 1 101 ? 13.926 3.161 -10.848 1.00 90.94 101 LEU A C 1
ATOM 838 O O . LEU A 1 101 ? 12.998 2.757 -10.150 1.00 90.94 101 LEU A O 1
ATOM 842 N N . ASN A 1 102 ? 14.258 4.450 -10.926 1.00 90.44 102 ASN A N 1
ATOM 843 C CA . ASN A 1 102 ? 13.579 5.506 -10.180 1.00 90.44 102 ASN A CA 1
ATOM 844 C C . ASN A 1 102 ? 12.097 5.629 -10.562 1.00 90.44 102 ASN A C 1
ATOM 846 O O . ASN A 1 102 ? 11.249 5.796 -9.686 1.00 90.44 102 ASN A O 1
ATOM 850 N N . GLU A 1 103 ? 11.758 5.487 -11.844 1.00 89.94 103 GLU A N 1
ATOM 851 C CA . GLU A 1 103 ? 10.366 5.463 -12.304 1.00 89.94 103 GLU A CA 1
ATOM 852 C C . GLU A 1 103 ? 9.593 4.266 -11.733 1.00 89.94 103 GLU A C 1
ATOM 854 O O . GLU A 1 103 ? 8.512 4.438 -11.165 1.00 89.94 103 GLU A O 1
ATOM 859 N N . ARG A 1 104 ? 10.176 3.061 -11.787 1.00 89.19 104 ARG A N 1
ATOM 860 C CA . ARG A 1 104 ? 9.580 1.861 -11.179 1.00 89.19 104 ARG A CA 1
ATOM 861 C C . ARG A 1 104 ? 9.387 2.041 -9.671 1.00 89.19 104 ARG A C 1
ATOM 863 O O . ARG A 1 104 ? 8.312 1.740 -9.158 1.00 89.19 104 ARG A O 1
ATOM 870 N N . LEU A 1 105 ? 10.395 2.559 -8.964 1.00 85.19 105 LEU A N 1
ATOM 871 C CA . LEU A 1 105 ? 10.322 2.835 -7.523 1.00 85.19 105 LEU A CA 1
ATOM 872 C C . LEU A 1 105 ? 9.207 3.829 -7.185 1.00 85.19 105 LEU A C 1
ATOM 874 O O . LEU A 1 105 ? 8.481 3.624 -6.212 1.00 85.19 105 LEU A O 1
ATOM 878 N N . ARG A 1 106 ? 9.030 4.867 -8.006 1.00 86.31 106 ARG A N 1
ATOM 879 C CA . ARG A 1 106 ? 7.945 5.837 -7.845 1.00 86.31 106 ARG A CA 1
ATOM 880 C C . ARG A 1 106 ? 6.569 5.187 -8.002 1.00 86.31 106 ARG A C 1
ATOM 882 O O . ARG A 1 106 ? 5.724 5.364 -7.133 1.00 86.31 106 ARG A O 1
ATOM 889 N N . LEU A 1 107 ? 6.374 4.365 -9.036 1.00 81.00 107 LEU A N 1
ATOM 890 C CA . LEU A 1 107 ? 5.123 3.621 -9.243 1.00 81.00 107 LEU A CA 1
ATOM 891 C C . LEU A 1 107 ? 4.813 2.665 -8.078 1.00 81.00 107 LEU A C 1
ATOM 893 O O . LEU A 1 107 ? 3.659 2.537 -7.667 1.00 81.00 107 LEU A O 1
ATOM 897 N N . PHE A 1 108 ? 5.841 2.030 -7.503 1.00 73.50 108 PHE A N 1
ATOM 898 C CA . PHE A 1 108 ? 5.684 1.233 -6.284 1.00 73.50 108 PHE A CA 1
ATOM 899 C C . PHE A 1 108 ? 5.271 2.086 -5.077 1.00 73.50 108 PHE A C 1
ATOM 901 O O . PHE A 1 108 ? 4.444 1.639 -4.284 1.00 73.50 108 PHE A O 1
ATOM 908 N N . GLY A 1 109 ? 5.822 3.290 -4.915 1.00 62.34 109 GLY A N 1
ATOM 909 C CA . GLY A 1 109 ? 5.435 4.218 -3.847 1.00 62.34 109 GLY A CA 1
ATOM 910 C C . GLY A 1 109 ? 3.973 4.658 -3.955 1.00 62.34 109 GLY A C 1
ATOM 911 O O . GLY A 1 109 ? 3.216 4.517 -2.993 1.00 62.34 109 GLY A O 1
ATOM 912 N N . ASP A 1 110 ? 3.560 5.084 -5.148 1.00 57.41 110 ASP A N 1
ATOM 913 C CA . ASP A 1 110 ? 2.221 5.626 -5.402 1.00 57.41 110 ASP A CA 1
ATOM 914 C C . ASP A 1 110 ? 1.119 4.563 -5.200 1.00 57.41 110 ASP A C 1
ATOM 916 O O . ASP A 1 110 ? 0.090 4.831 -4.582 1.00 57.41 110 ASP A O 1
ATOM 920 N N . HIS A 1 111 ? 1.347 3.308 -5.613 1.00 53.88 111 HIS A N 1
ATOM 921 C CA . HIS A 1 111 ? 0.396 2.205 -5.382 1.00 53.88 111 HIS A CA 1
ATOM 922 C C . HIS A 1 111 ? 0.216 1.819 -3.906 1.00 53.88 111 HIS A C 1
ATOM 924 O O . HIS A 1 111 ? -0.819 1.259 -3.530 1.00 53.88 111 HIS A O 1
ATOM 930 N N . ASN A 1 112 ? 1.208 2.102 -3.061 1.00 51.59 112 ASN A N 1
ATOM 931 C CA . ASN A 1 112 ? 1.138 1.800 -1.636 1.00 51.59 112 ASN A CA 1
ATOM 932 C C . ASN A 1 112 ? 0.466 2.916 -0.829 1.00 51.59 112 ASN A C 1
ATOM 934 O O . ASN A 1 112 ? -0.034 2.634 0.257 1.00 51.59 112 ASN A O 1
ATOM 938 N N . GLN A 1 113 ? 0.407 4.150 -1.336 1.00 50.59 113 GLN A N 1
ATOM 939 C CA . GLN A 1 113 ? -0.205 5.273 -0.624 1.00 50.59 113 GLN A CA 1
ATOM 940 C C . GLN A 1 113 ? -1.742 5.171 -0.608 1.00 50.59 113 GLN A C 1
ATOM 942 O O . GLN A 1 113 ? -2.339 5.210 0.468 1.00 50.59 113 GLN A O 1
ATOM 947 N N . ASP A 1 114 ? -2.365 4.861 -1.749 1.00 51.19 114 ASP A N 1
ATOM 948 C CA . ASP A 1 114 ? -3.821 4.641 -1.845 1.00 51.19 114 ASP A CA 1
ATOM 949 C C . ASP A 1 114 ? -4.301 3.430 -1.019 1.00 51.19 114 ASP A C 1
ATOM 951 O O . ASP A 1 114 ? -5.383 3.430 -0.422 1.00 51.19 114 ASP A O 1
ATOM 955 N N . GLN A 1 115 ? -3.483 2.375 -0.934 1.00 49.38 115 GLN A N 1
ATOM 956 C CA . GLN A 1 115 ? -3.801 1.195 -0.121 1.00 49.38 115 GLN A CA 1
ATOM 957 C C . GLN A 1 115 ? -3.478 1.394 1.367 1.00 49.38 115 GLN A C 1
ATOM 959 O O . GLN A 1 115 ? -4.159 0.824 2.225 1.00 49.38 115 GLN A O 1
ATOM 964 N N . SER A 1 116 ? -2.464 2.198 1.687 1.00 50.47 116 SER A N 1
ATOM 965 C CA . SER A 1 116 ? -2.092 2.574 3.053 1.00 50.47 116 SER A CA 1
ATOM 966 C C . SER A 1 116 ? -3.206 3.370 3.724 1.00 50.47 116 SER A C 1
ATOM 968 O O . SER A 1 116 ? -3.629 3.007 4.820 1.00 50.47 116 SER A O 1
ATOM 970 N N . GLU A 1 117 ? -3.763 4.382 3.056 1.00 50.25 117 GLU A N 1
ATOM 971 C CA . GLU A 1 117 ? -4.814 5.230 3.635 1.00 50.25 117 GLU A CA 1
ATOM 972 C C . GLU A 1 117 ? -6.105 4.448 3.922 1.00 50.25 117 GLU A C 1
ATOM 974 O O . GLU A 1 117 ? -6.690 4.562 5.005 1.00 50.25 117 GLU A O 1
ATOM 979 N N . SER A 1 118 ? -6.501 3.568 2.998 1.00 53.28 118 SER A N 1
ATOM 980 C CA . SER A 1 118 ? -7.653 2.672 3.153 1.00 53.28 118 SER A CA 1
ATOM 981 C C . SER A 1 118 ? -7.489 1.700 4.331 1.00 53.28 118 SER A C 1
ATOM 983 O O . SER A 1 118 ? -8.357 1.601 5.206 1.00 53.28 118 SER A O 1
ATOM 985 N N . ASN A 1 119 ? -6.349 1.007 4.407 1.00 51.97 119 ASN A N 1
ATOM 986 C CA . ASN A 1 119 ? -6.100 0.017 5.455 1.00 51.97 119 ASN A CA 1
ATOM 987 C C . ASN A 1 119 ? -5.813 0.662 6.820 1.00 51.97 119 ASN A C 1
ATOM 989 O O . ASN A 1 119 ? -6.214 0.114 7.853 1.00 51.97 119 ASN A O 1
ATOM 993 N N . HIS A 1 120 ? -5.178 1.836 6.840 1.00 57.09 120 HIS A N 1
ATOM 994 C CA . HIS A 1 120 ? -4.939 2.612 8.054 1.00 57.09 120 HIS A CA 1
ATOM 995 C C . HIS A 1 120 ? -6.256 3.121 8.649 1.00 57.09 120 HIS A C 1
ATOM 997 O O . HIS A 1 120 ? -6.511 2.905 9.833 1.00 57.09 120 HIS A O 1
ATOM 1003 N N . SER A 1 121 ? -7.144 3.682 7.823 1.00 63.47 121 SER A N 1
ATOM 1004 C CA . SER A 1 121 ? -8.475 4.141 8.244 1.00 63.47 121 SER A CA 1
ATOM 1005 C C . SER A 1 121 ? -9.319 3.007 8.846 1.00 63.47 121 SER A C 1
ATOM 1007 O O . SER A 1 121 ? -9.861 3.133 9.949 1.00 63.47 121 SER A O 1
ATOM 1009 N N . VAL A 1 122 ? -9.348 1.837 8.195 1.00 66.06 122 VAL A N 1
ATOM 1010 C CA . VAL A 1 122 ? -10.075 0.659 8.704 1.00 66.06 122 VAL A CA 1
ATOM 1011 C C . VAL A 1 122 ? -9.450 0.109 9.992 1.00 66.06 122 VAL A C 1
ATOM 1013 O O . VAL A 1 122 ? -10.173 -0.310 10.902 1.00 66.06 122 VAL A O 1
ATOM 1016 N N . GLY A 1 123 ? -8.119 0.095 10.094 1.00 68.75 123 GLY A N 1
ATOM 1017 C CA . GLY A 1 123 ? -7.403 -0.350 11.291 1.00 68.75 123 GLY A CA 1
ATOM 1018 C C . GLY A 1 123 ? -7.661 0.553 12.499 1.00 68.75 123 GLY A C 1
ATOM 1019 O O . GLY A 1 123 ? -8.013 0.062 13.575 1.00 68.75 123 GLY A O 1
ATOM 1020 N N . VAL A 1 124 ? -7.560 1.869 12.306 1.00 75.75 124 VAL A N 1
ATOM 1021 C CA . VAL A 1 124 ? -7.817 2.878 13.344 1.00 75.75 124 VAL A CA 1
ATOM 1022 C C . VAL A 1 124 ? -9.268 2.809 13.818 1.00 75.75 124 VAL A C 1
ATOM 1024 O O . VAL A 1 124 ? -9.515 2.798 15.026 1.00 75.75 124 VAL A O 1
ATOM 1027 N N . GLU A 1 125 ? -10.230 2.659 12.905 1.00 74.81 125 GLU A N 1
ATOM 1028 C CA . GLU A 1 125 ? -11.642 2.551 13.276 1.00 74.81 125 GLU A CA 1
ATOM 1029 C C . GLU A 1 125 ? -11.943 1.253 14.046 1.00 74.81 125 GLU A C 1
ATOM 1031 O O . GLU A 1 125 ? -12.673 1.271 15.041 1.00 74.81 125 GLU A O 1
ATOM 1036 N N . LYS A 1 126 ? -11.337 0.117 13.670 1.00 76.75 126 LYS A N 1
ATOM 1037 C CA . LYS A 1 126 ? -11.459 -1.142 14.434 1.00 76.75 126 LYS A CA 1
ATOM 1038 C C . LYS A 1 126 ? -10.882 -1.019 15.843 1.00 76.75 126 LYS A C 1
ATOM 1040 O O . LYS A 1 126 ? -11.521 -1.460 16.798 1.00 76.75 126 LYS A O 1
ATOM 1045 N N . LEU A 1 127 ? -9.706 -0.406 15.986 1.00 81.44 127 LEU A N 1
ATOM 1046 C CA . LEU A 1 127 ? -9.074 -0.187 17.290 1.00 81.44 127 LEU A CA 1
ATOM 1047 C C . LEU A 1 127 ? -9.894 0.767 18.161 1.00 81.44 127 LEU A C 1
ATOM 1049 O O . LEU A 1 127 ? -10.091 0.495 19.347 1.00 81.44 127 LEU A O 1
ATOM 1053 N N . ARG A 1 128 ? -10.434 1.841 17.577 1.00 80.81 128 ARG A N 1
ATOM 1054 C CA . ARG A 1 128 ? -11.326 2.777 18.270 1.00 80.81 128 ARG A CA 1
ATOM 1055 C C . ARG A 1 128 ? -12.576 2.067 18.779 1.00 80.81 128 ARG A C 1
ATOM 1057 O O . ARG A 1 128 ? -12.902 2.179 19.959 1.00 80.81 128 ARG A O 1
ATOM 1064 N N . ASN A 1 129 ? -13.218 1.269 17.929 1.00 80.25 129 ASN A N 1
ATOM 1065 C CA . ASN A 1 129 ? -14.384 0.480 18.315 1.00 80.25 129 ASN A CA 1
ATOM 1066 C C . ASN A 1 129 ? -14.045 -0.511 19.436 1.00 80.25 129 ASN A C 1
ATOM 1068 O O . ASN A 1 129 ? -14.730 -0.519 20.461 1.00 80.25 129 ASN A O 1
ATOM 1072 N N . ARG A 1 130 ? -12.935 -1.253 19.325 1.00 84.81 130 ARG A N 1
ATOM 1073 C CA . ARG A 1 130 ? -12.499 -2.182 20.379 1.00 84.81 130 ARG A CA 1
ATOM 1074 C C . ARG A 1 130 ? -12.211 -1.472 21.703 1.00 84.81 130 ARG A C 1
ATOM 1076 O O . ARG A 1 130 ? -12.606 -1.968 22.754 1.00 84.81 130 ARG A O 1
ATOM 1083 N N . LYS A 1 131 ? -11.583 -0.293 21.663 1.00 88.69 131 LYS A N 1
ATOM 1084 C CA . LYS A 1 131 ? -11.346 0.541 22.850 1.00 88.69 131 LYS A CA 1
ATOM 1085 C C . LYS A 1 131 ? -12.659 0.941 23.524 1.00 88.69 131 LYS A C 1
ATOM 1087 O O . LYS A 1 131 ? -12.756 0.871 24.746 1.00 88.69 131 LYS A O 1
ATOM 1092 N N . THR A 1 132 ? -13.672 1.332 22.748 1.00 83.50 132 THR A N 1
ATOM 1093 C CA . THR A 1 132 ? -14.985 1.684 23.314 1.00 83.50 132 THR A CA 1
ATOM 1094 C C . THR A 1 132 ? -15.713 0.481 23.910 1.00 83.50 132 THR A C 1
ATOM 1096 O O . THR A 1 132 ? -16.289 0.616 24.984 1.00 83.50 132 THR A O 1
ATOM 1099 N N . GLU A 1 133 ? -15.643 -0.693 23.272 1.00 84.38 133 GLU A N 1
ATOM 1100 C CA . GLU A 1 133 ? -16.223 -1.939 23.795 1.00 84.38 133 GLU A CA 1
ATOM 1101 C C . GLU A 1 133 ? -15.587 -2.310 25.145 1.00 84.38 133 GLU A C 1
ATOM 1103 O O . GLU A 1 133 ? -16.297 -2.475 26.137 1.00 84.38 133 GLU A O 1
ATOM 1108 N N . LEU A 1 134 ? -14.253 -2.309 25.224 1.00 85.94 134 LEU A N 1
ATOM 1109 C CA . LEU A 1 134 ? -13.529 -2.592 26.468 1.00 85.94 134 LEU A CA 1
ATOM 1110 C C . LEU A 1 134 ? -13.848 -1.584 27.582 1.00 85.94 134 LEU A C 1
ATOM 1112 O O . LEU A 1 134 ? -14.033 -1.973 28.732 1.00 85.94 134 LEU A O 1
ATOM 1116 N N . ALA A 1 135 ? -13.961 -0.292 27.257 1.00 85.94 135 ALA A N 1
ATOM 1117 C CA . ALA A 1 135 ? -14.336 0.728 28.237 1.00 85.94 135 ALA A CA 1
ATOM 1118 C C . ALA A 1 135 ? -15.758 0.512 28.790 1.00 85.94 135 ALA A C 1
ATOM 1120 O O . ALA A 1 135 ? -16.005 0.735 29.976 1.00 85.94 135 ALA A O 1
ATOM 1121 N N . THR A 1 136 ? -16.697 0.059 27.950 1.00 85.88 136 THR A N 1
ATOM 1122 C CA . THR A 1 136 ? -18.053 -0.283 28.404 1.00 85.88 136 THR A CA 1
ATOM 1123 C C . THR A 1 136 ? -18.089 -1.556 29.246 1.00 85.88 136 THR A C 1
ATOM 1125 O O . THR A 1 136 ? -18.800 -1.590 30.250 1.00 85.88 136 THR A O 1
ATOM 1128 N N . GLU A 1 137 ? -17.294 -2.571 28.894 1.00 87.06 137 GLU A N 1
ATOM 1129 C CA . GLU A 1 137 ? -17.162 -3.805 29.679 1.00 87.06 137 GLU A CA 1
ATOM 1130 C C . GLU A 1 137 ? -16.588 -3.513 31.072 1.00 87.06 137 GLU A C 1
ATOM 1132 O O . GLU A 1 137 ? -17.191 -3.906 32.072 1.00 87.06 137 GLU A O 1
ATOM 1137 N N . LEU A 1 138 ? -15.503 -2.736 31.164 1.00 88.81 138 LEU A N 1
ATOM 1138 C CA . LEU A 1 138 ? -14.919 -2.328 32.448 1.00 88.81 138 LEU A CA 1
ATOM 1139 C C . LEU A 1 138 ? -15.931 -1.603 33.342 1.00 88.81 138 LEU A C 1
ATOM 1141 O O . LEU A 1 138 ? -16.118 -1.988 34.496 1.00 88.81 138 LEU A O 1
ATOM 1145 N N . ARG A 1 139 ? -16.664 -0.628 32.791 1.00 88.31 139 ARG A N 1
ATOM 1146 C CA . ARG A 1 139 ? -17.707 0.095 33.535 1.00 88.31 139 ARG A CA 1
ATOM 1147 C C . ARG A 1 139 ? -18.803 -0.843 34.056 1.00 88.31 139 ARG A C 1
ATOM 1149 O O . ARG A 1 139 ? -19.303 -0.653 35.164 1.00 88.31 139 ARG A O 1
ATOM 1156 N N . SER A 1 140 ? -19.191 -1.853 33.275 1.00 87.62 140 SER A N 1
ATOM 1157 C CA . SER A 1 140 ? -20.200 -2.836 33.697 1.00 87.62 140 SER A CA 1
ATOM 1158 C C . SER A 1 140 ? -19.712 -3.704 34.865 1.00 87.62 140 SER A C 1
ATOM 1160 O O . SER A 1 140 ? -20.472 -3.964 35.803 1.00 87.62 140 SER A O 1
ATOM 1162 N N . ILE A 1 141 ? -18.431 -4.086 34.858 1.00 90.88 141 ILE A N 1
ATOM 1163 C CA . ILE A 1 141 ? -17.799 -4.861 35.931 1.00 90.88 141 ILE A CA 1
ATOM 1164 C C . ILE A 1 141 ? -17.732 -4.025 37.214 1.00 90.88 141 ILE A C 1
ATOM 1166 O O . ILE A 1 141 ? -18.133 -4.501 38.275 1.00 90.88 141 ILE A O 1
ATOM 1170 N N . GLU A 1 142 ? -17.306 -2.763 37.126 1.00 90.94 142 GLU A N 1
ATOM 1171 C CA . GLU A 1 142 ? -17.249 -1.842 38.271 1.00 90.94 142 GLU A CA 1
ATOM 1172 C C . GLU A 1 142 ? -18.625 -1.636 38.919 1.00 90.94 142 GLU A C 1
ATOM 1174 O O . GLU A 1 142 ? -18.773 -1.762 40.139 1.00 90.94 142 GLU A O 1
ATOM 1179 N N . LEU A 1 143 ? -19.655 -1.381 38.104 1.00 90.06 143 LEU A N 1
ATOM 1180 C CA . LEU A 1 143 ? -21.032 -1.238 38.582 1.00 90.06 143 LEU A CA 1
ATOM 1181 C C . LEU A 1 143 ? -21.545 -2.527 39.235 1.00 90.06 143 LEU A C 1
ATOM 1183 O O . LEU A 1 143 ? -22.209 -2.464 40.271 1.00 90.06 143 LEU A O 1
ATOM 1187 N N . THR A 1 144 ? -21.213 -3.690 38.671 1.00 90.88 144 THR A N 1
ATOM 1188 C CA . THR A 1 144 ? -21.606 -4.998 39.218 1.00 90.88 144 THR A CA 1
ATOM 1189 C C . THR A 1 144 ? -20.938 -5.271 40.562 1.00 90.88 144 THR A C 1
ATOM 1191 O O . THR A 1 144 ? -21.619 -5.660 41.513 1.00 90.88 144 THR A O 1
ATOM 1194 N N . ASN A 1 145 ? -19.635 -5.004 40.673 1.00 92.25 145 ASN A N 1
ATOM 1195 C CA . ASN A 1 145 ? -18.886 -5.147 41.920 1.00 92.25 145 ASN A CA 1
ATOM 1196 C C . ASN A 1 145 ? -19.442 -4.220 43.004 1.00 92.25 145 ASN A C 1
ATOM 1198 O O . ASN A 1 145 ? -19.744 -4.667 44.110 1.00 92.25 145 ASN A O 1
ATOM 1202 N N . SER A 1 146 ? -19.661 -2.946 42.669 1.00 92.81 146 SER A N 1
ATOM 1203 C CA . SER A 1 146 ? -20.231 -1.973 43.603 1.00 92.81 146 SER A CA 1
ATOM 1204 C C . SER A 1 146 ? -21.654 -2.349 44.035 1.00 92.81 146 SER A C 1
ATOM 1206 O O . SER A 1 146 ? -21.982 -2.233 45.215 1.00 92.81 146 SER A O 1
ATOM 1208 N N . ARG A 1 147 ? -22.487 -2.868 43.121 1.00 91.69 147 ARG A N 1
ATOM 1209 C CA . ARG A 1 147 ? -23.821 -3.394 43.453 1.00 91.69 147 ARG A CA 1
ATOM 1210 C C . ARG A 1 147 ? -23.736 -4.582 44.414 1.00 91.69 147 ARG A C 1
ATOM 1212 O O . ARG A 1 147 ? -24.501 -4.621 45.366 1.00 91.69 147 ARG A O 1
ATOM 1219 N N . CYS A 1 148 ? -22.815 -5.521 44.193 1.00 91.88 148 CYS A N 1
ATOM 1220 C CA . CYS A 1 148 ? -22.620 -6.681 45.071 1.00 91.88 148 CYS A CA 1
ATOM 1221 C C . CYS A 1 148 ? -22.236 -6.261 46.499 1.00 91.88 148 CYS A C 1
ATOM 1223 O O . CYS A 1 148 ? -22.781 -6.794 47.463 1.00 91.88 148 CYS A O 1
ATOM 1225 N N . ILE A 1 149 ? -21.349 -5.270 46.639 1.00 93.25 149 ILE A N 1
ATOM 1226 C CA . ILE A 1 149 ? -20.962 -4.716 47.946 1.00 93.25 149 ILE A CA 1
ATOM 1227 C C . ILE A 1 149 ? -22.179 -4.104 48.650 1.00 93.25 149 ILE A C 1
ATOM 1229 O O . ILE A 1 149 ? -22.473 -4.477 49.781 1.00 93.25 149 ILE A O 1
ATOM 1233 N N . LEU A 1 150 ? -22.939 -3.248 47.959 1.00 91.56 150 LEU A N 1
ATOM 1234 C CA . LEU A 1 150 ? -24.146 -2.636 48.527 1.00 91.56 150 LEU A CA 1
ATOM 1235 C C . LEU A 1 150 ? -25.215 -3.671 48.895 1.00 91.56 150 LEU A C 1
ATOM 1237 O O . LEU A 1 150 ? -25.900 -3.502 49.893 1.00 91.56 150 LEU A O 1
ATOM 1241 N N . GLN A 1 151 ? -25.357 -4.761 48.133 1.00 93.06 151 GLN A N 1
ATOM 1242 C CA . GLN A 1 151 ? -26.278 -5.848 48.493 1.00 93.06 151 GLN A CA 1
ATOM 1243 C C . GLN A 1 151 ? -25.875 -6.551 49.787 1.00 93.06 151 GLN A C 1
ATOM 1245 O O . GLN A 1 151 ? -26.752 -6.948 50.550 1.00 93.06 151 GLN A O 1
ATOM 1250 N N . LYS A 1 152 ? -24.572 -6.734 50.026 1.00 93.19 152 LYS A N 1
ATOM 1251 C CA . LYS A 1 152 ? -24.084 -7.301 51.288 1.00 93.19 152 LYS A CA 1
ATOM 1252 C C . LYS A 1 152 ? -24.377 -6.355 52.447 1.00 93.19 152 LYS A C 1
ATOM 1254 O O . LYS A 1 152 ? -24.975 -6.787 53.422 1.00 93.19 152 LYS A O 1
ATOM 1259 N N . GLU A 1 153 ? -24.064 -5.071 52.286 1.00 93.62 153 GLU A N 1
ATOM 1260 C CA . GLU A 1 153 ? -24.317 -4.057 53.314 1.00 93.62 153 GLU A CA 1
ATOM 1261 C C . GLU A 1 153 ? -25.813 -3.921 53.632 1.00 93.62 153 GLU A C 1
ATOM 1263 O O . GLU A 1 153 ? -26.191 -3.898 54.797 1.00 93.62 153 GLU A O 1
ATOM 1268 N N . VAL A 1 154 ? -26.691 -3.909 52.622 1.00 93.25 154 VAL A N 1
ATOM 1269 C CA . VAL A 1 154 ? -28.149 -3.886 52.834 1.00 93.25 154 VAL A CA 1
ATOM 1270 C C . VAL A 1 154 ? -28.603 -5.098 53.647 1.00 93.25 154 VAL A C 1
ATOM 1272 O O . VAL A 1 154 ? -29.340 -4.919 54.609 1.00 93.25 154 VAL A O 1
ATOM 1275 N N . LYS A 1 155 ? -28.122 -6.307 53.328 1.00 93.56 155 LYS A N 1
ATOM 1276 C CA . LYS A 1 155 ? -28.454 -7.516 54.101 1.00 93.56 155 LYS A CA 1
ATOM 1277 C C . LYS A 1 155 ? -27.962 -7.439 55.545 1.00 93.56 155 LYS A C 1
ATOM 1279 O O . LYS A 1 155 ? -28.686 -7.825 56.455 1.00 93.56 155 LYS A O 1
ATOM 1284 N N . GLU A 1 156 ? -26.752 -6.938 55.769 1.00 93.12 156 GLU A N 1
ATOM 1285 C CA . GLU A 1 156 ? -26.213 -6.741 57.120 1.00 93.12 156 GLU A CA 1
ATOM 1286 C C . GLU A 1 156 ? -27.061 -5.728 57.907 1.00 93.12 156 GLU A C 1
ATOM 1288 O O . GLU A 1 156 ? -27.466 -5.999 59.039 1.00 93.12 156 GLU A O 1
ATOM 1293 N N . LEU A 1 157 ? -27.421 -4.602 57.287 1.00 91.62 157 LEU A N 1
ATOM 1294 C CA . LEU A 1 157 ? -28.287 -3.586 57.888 1.00 91.62 157 LEU A CA 1
ATOM 1295 C C . LEU A 1 157 ? -29.700 -4.118 58.181 1.00 91.62 157 LEU A C 1
ATOM 1297 O O . LEU A 1 157 ? -30.242 -3.804 59.238 1.00 91.62 157 LEU A O 1
ATOM 1301 N N . GLU A 1 158 ? -30.276 -4.950 57.307 1.00 91.50 158 GLU A N 1
ATOM 1302 C CA . GLU A 1 158 ? -31.561 -5.633 57.542 1.00 91.50 158 GLU A CA 1
ATOM 1303 C C . GLU A 1 158 ? -31.493 -6.538 58.773 1.00 91.50 158 GLU A C 1
ATOM 1305 O O . GLU A 1 158 ? -32.378 -6.481 59.628 1.00 91.50 158 GLU A O 1
ATOM 1310 N N . THR A 1 159 ? -30.426 -7.338 58.900 1.00 92.44 159 THR A N 1
ATOM 1311 C CA . THR A 1 159 ? -30.244 -8.207 60.072 1.00 92.44 159 THR A CA 1
ATOM 1312 C C . THR A 1 159 ? -30.084 -7.408 61.362 1.00 92.44 159 THR A C 1
ATOM 1314 O O . THR A 1 159 ? -30.696 -7.756 62.367 1.00 92.44 159 THR A O 1
ATOM 1317 N N . LEU A 1 160 ? -29.332 -6.302 61.331 1.00 90.50 160 LEU A N 1
ATOM 1318 C CA . LEU A 1 160 ? -29.138 -5.432 62.491 1.00 90.50 160 LEU A CA 1
ATOM 1319 C C . LEU A 1 160 ? -30.439 -4.739 62.906 1.00 90.50 160 LEU A C 1
ATOM 1321 O O . LEU A 1 160 ? -30.777 -4.755 64.088 1.00 90.50 160 LEU A O 1
ATOM 1325 N N . LEU A 1 161 ? -31.188 -4.180 61.947 1.00 89.25 161 LEU A N 1
ATOM 1326 C CA . LEU A 1 161 ? -32.483 -3.541 62.201 1.00 89.25 161 LEU A CA 1
ATOM 1327 C C . LEU A 1 161 ? -33.504 -4.524 62.783 1.00 89.25 161 LEU A C 1
ATOM 1329 O O . LEU A 1 161 ? -34.280 -4.136 63.651 1.00 89.25 161 LEU A O 1
ATOM 1333 N N . ALA A 1 162 ? -33.485 -5.790 62.354 1.00 88.81 162 ALA A N 1
ATOM 1334 C CA . ALA A 1 162 ? -34.368 -6.827 62.889 1.00 88.81 162 ALA A CA 1
ATOM 1335 C C . ALA A 1 162 ? -34.078 -7.173 64.362 1.00 88.81 162 ALA A C 1
ATOM 1337 O O . ALA A 1 162 ? -34.979 -7.610 65.071 1.00 88.81 162 ALA A O 1
ATOM 1338 N N . THR A 1 163 ? -32.838 -6.975 64.819 1.00 89.75 163 THR A N 1
ATOM 1339 C CA . THR A 1 163 ? -32.415 -7.211 66.213 1.00 89.75 163 THR A CA 1
ATOM 1340 C C . THR A 1 163 ? -32.481 -5.965 67.102 1.00 89.75 163 THR A C 1
ATOM 1342 O O . THR A 1 163 ? -32.101 -6.030 68.268 1.00 89.75 163 THR A O 1
ATOM 1345 N N . TYR A 1 164 ? -32.901 -4.816 66.563 1.00 87.38 164 TYR A N 1
ATOM 1346 C CA . TYR A 1 164 ? -32.827 -3.530 67.258 1.00 87.38 164 TYR A CA 1
ATOM 1347 C C . TYR A 1 164 ? -34.164 -3.163 67.922 1.00 87.38 164 TYR A C 1
ATOM 1349 O O . TYR A 1 164 ? -35.112 -2.772 67.245 1.00 87.38 164 TYR A O 1
ATOM 1357 N N . ASP A 1 165 ? -34.231 -3.233 69.254 1.00 78.94 165 ASP A N 1
ATOM 1358 C CA . ASP A 1 165 ? -35.485 -3.031 70.003 1.00 78.94 165 ASP A CA 1
ATOM 1359 C C . ASP A 1 165 ? -35.800 -1.553 70.320 1.00 78.94 165 ASP A C 1
ATOM 1361 O O . ASP A 1 165 ? -36.963 -1.162 70.460 1.00 78.94 165 ASP A O 1
ATOM 1365 N N . ASN A 1 166 ? -34.774 -0.700 70.423 1.00 81.00 166 ASN A N 1
ATOM 1366 C CA . ASN A 1 166 ? -34.909 0.678 70.906 1.00 81.00 166 ASN A CA 1
ATOM 1367 C C . ASN A 1 166 ? -34.967 1.693 69.752 1.00 81.00 166 ASN A C 1
ATOM 1369 O O . ASN A 1 166 ? -34.107 1.713 68.884 1.00 81.00 166 ASN A O 1
ATOM 1373 N N . LYS A 1 167 ? -35.940 2.610 69.746 1.00 83.12 167 LYS A N 1
ATOM 1374 C CA . LYS A 1 167 ? -36.066 3.659 68.705 1.00 83.12 167 LYS A CA 1
ATOM 1375 C C . LYS A 1 167 ? -35.254 4.915 69.031 1.00 83.12 167 LYS A C 1
ATOM 1377 O O . LYS A 1 167 ? -35.778 6.029 69.013 1.00 83.12 167 LYS A O 1
ATOM 1382 N N . ASP A 1 168 ? -33.991 4.731 69.384 1.00 88.38 168 ASP A N 1
ATOM 1383 C CA . ASP A 1 168 ? -33.099 5.806 69.811 1.00 88.38 168 ASP A CA 1
ATOM 1384 C C . ASP A 1 168 ? -32.432 6.540 68.627 1.00 88.38 168 ASP A C 1
ATOM 1386 O O . ASP A 1 168 ? -32.788 6.372 67.455 1.00 88.38 168 ASP A O 1
ATOM 1390 N N . GLY A 1 169 ? -31.477 7.423 68.926 1.00 84.25 169 GLY A N 1
ATOM 1391 C CA . GLY A 1 169 ? -30.742 8.168 67.902 1.00 84.25 169 GLY A CA 1
ATOM 1392 C C . GLY A 1 169 ? -29.861 7.291 67.003 1.00 84.25 169 GLY A C 1
ATOM 1393 O O . GLY A 1 169 ? -29.640 7.651 65.846 1.00 84.25 169 GLY A O 1
ATOM 1394 N N . GLU A 1 170 ? -29.387 6.143 67.491 1.00 86.06 170 GLU A N 1
ATOM 1395 C CA . GLU A 1 170 ? -28.563 5.211 66.715 1.00 86.06 170 GLU A CA 1
ATOM 1396 C C . GLU A 1 170 ? -29.421 4.403 65.736 1.00 86.06 170 GLU A C 1
ATOM 1398 O O . GLU A 1 170 ? -29.043 4.263 64.569 1.00 86.06 170 GLU A O 1
ATOM 1403 N N . TYR A 1 171 ? -30.633 4.007 66.140 1.00 89.88 171 TYR A N 1
ATOM 1404 C CA . TYR A 1 171 ? -31.632 3.435 65.235 1.00 89.88 171 TYR A CA 1
ATOM 1405 C C . TYR A 1 171 ? -31.905 4.349 64.030 1.00 89.88 171 TYR A C 1
ATOM 1407 O O . TYR A 1 171 ? -31.858 3.913 62.879 1.00 89.88 171 TYR A O 1
ATOM 1415 N N . HIS A 1 172 ? -32.124 5.648 64.261 1.00 88.56 172 HIS A N 1
ATOM 1416 C CA . HIS A 1 172 ? -32.398 6.593 63.171 1.00 88.56 172 HIS A CA 1
ATOM 1417 C C . HIS A 1 172 ? -31.197 6.779 62.229 1.00 88.56 172 HIS A C 1
ATOM 1419 O O . HIS A 1 172 ? -31.382 6.918 61.016 1.00 88.56 172 HIS A O 1
ATOM 1425 N N . LYS A 1 173 ? -29.962 6.742 62.750 1.00 91.19 173 LYS A N 1
ATOM 1426 C CA . LYS A 1 173 ? -28.743 6.750 61.921 1.00 91.19 173 LYS A CA 1
ATOM 1427 C C . LYS A 1 173 ? -28.639 5.485 61.064 1.00 91.19 173 LYS A C 1
ATOM 1429 O O . LYS A 1 173 ? -28.283 5.581 59.888 1.00 91.19 173 LYS A O 1
ATOM 1434 N N . LEU A 1 174 ? -28.978 4.328 61.632 1.00 90.75 174 LEU A N 1
ATOM 1435 C CA . LEU A 1 174 ? -28.956 3.035 60.949 1.00 90.75 174 LEU A CA 1
ATOM 1436 C C . LEU A 1 174 ? -29.994 2.972 59.819 1.00 90.75 174 LEU A C 1
ATOM 1438 O O . LEU A 1 174 ? -29.651 2.634 58.687 1.00 90.75 174 LEU A O 1
ATOM 1442 N N . VAL A 1 175 ? -31.234 3.394 60.095 1.00 90.75 175 VAL A N 1
ATOM 1443 C CA . VAL A 1 175 ? -32.310 3.495 59.092 1.00 90.75 175 VAL A CA 1
ATOM 1444 C C . VAL A 1 175 ? -31.917 4.438 57.958 1.00 90.75 175 VAL A C 1
ATOM 1446 O O . VAL A 1 175 ? -32.123 4.107 56.792 1.00 90.75 175 VAL A O 1
ATOM 1449 N N . LYS A 1 176 ? -31.306 5.588 58.268 1.00 92.62 176 LYS A N 1
ATOM 1450 C CA . LYS A 1 176 ? -30.831 6.521 57.239 1.00 92.62 176 LYS A CA 1
ATOM 1451 C C . LYS A 1 176 ? -29.811 5.858 56.308 1.00 92.62 176 LYS A C 1
ATOM 1453 O O . LYS A 1 176 ? -29.979 5.911 55.094 1.00 92.62 176 LYS A O 1
ATOM 1458 N N . ARG A 1 177 ? -28.800 5.182 56.868 1.00 91.88 177 ARG A N 1
ATOM 1459 C CA . ARG A 1 177 ? -27.783 4.472 56.075 1.00 91.88 177 ARG A CA 1
ATOM 1460 C C . ARG A 1 177 ? -28.399 3.365 55.218 1.00 91.88 177 ARG A C 1
ATOM 1462 O O . ARG A 1 177 ? -28.040 3.227 54.055 1.00 91.88 177 ARG A O 1
ATOM 1469 N N . TYR A 1 178 ? -29.359 2.621 55.761 1.00 92.88 178 TYR A N 1
ATOM 1470 C CA . TYR A 1 178 ? -30.093 1.602 55.014 1.00 92.88 178 TYR A CA 1
ATOM 1471 C C . TYR A 1 178 ? -30.845 2.188 53.811 1.00 92.88 178 TYR A C 1
ATOM 1473 O O . TYR A 1 178 ? -30.694 1.691 52.694 1.00 92.88 178 TYR A O 1
ATOM 1481 N N . VAL A 1 179 ? -31.588 3.282 54.009 1.00 92.88 179 VAL A N 1
ATOM 1482 C CA . VAL A 1 179 ? -32.309 3.971 52.926 1.00 92.88 179 VAL A CA 1
ATOM 1483 C C . VAL A 1 179 ? -31.339 4.481 51.857 1.00 92.88 179 VAL A C 1
ATOM 1485 O O . VAL A 1 179 ? -31.577 4.269 50.666 1.00 92.88 179 VAL A O 1
ATOM 1488 N N . ASP A 1 180 ? -30.222 5.088 52.264 1.00 92.56 180 ASP A N 1
ATOM 1489 C CA . ASP A 1 180 ? -29.193 5.575 51.341 1.00 92.56 180 ASP A CA 1
ATOM 1490 C C . ASP A 1 180 ? -28.609 4.420 50.499 1.00 92.56 180 ASP A C 1
ATOM 1492 O O . ASP A 1 180 ? -28.499 4.525 49.272 1.00 92.56 180 ASP A O 1
ATOM 1496 N N . CYS A 1 181 ? -28.300 3.278 51.125 1.00 91.19 181 CYS A N 1
ATOM 1497 C CA . CYS A 1 181 ? -27.800 2.086 50.435 1.00 91.19 181 CYS A CA 1
ATOM 1498 C C . CYS A 1 181 ? -28.833 1.493 49.464 1.00 91.19 181 CYS A C 1
ATOM 1500 O O . CYS A 1 181 ? -28.475 1.107 48.347 1.00 91.19 181 CYS A O 1
ATOM 1502 N N . GLN A 1 182 ? -30.119 1.476 49.824 1.00 92.25 182 GLN A N 1
ATOM 1503 C CA . GLN A 1 182 ? -31.188 1.019 48.931 1.00 92.25 182 GLN A CA 1
ATOM 1504 C C . GLN A 1 182 ? -31.368 1.920 47.703 1.00 92.25 182 GLN A C 1
ATOM 1506 O O . GLN A 1 182 ? -31.492 1.420 46.580 1.00 92.25 182 GLN A O 1
ATOM 1511 N N . GLN A 1 183 ? -31.328 3.244 47.880 1.00 94.44 183 GLN A N 1
ATOM 1512 C CA . GLN A 1 183 ? -31.384 4.192 46.759 1.00 94.44 183 GLN A CA 1
ATOM 1513 C C . GLN A 1 183 ? -30.205 3.980 45.803 1.00 94.44 183 GLN A C 1
ATOM 1515 O O . GLN A 1 183 ? -30.372 3.880 44.583 1.00 94.44 183 GLN A O 1
ATOM 1520 N N . GLN A 1 184 ? -29.006 3.834 46.367 1.00 92.88 184 GLN A N 1
ATOM 1521 C CA . GLN A 1 184 ? -27.785 3.566 45.619 1.00 92.88 184 GLN A CA 1
ATOM 1522 C C . GLN A 1 184 ? -27.812 2.232 44.861 1.00 92.88 184 GLN A C 1
ATOM 1524 O O . GLN A 1 184 ? -27.270 2.142 43.751 1.00 92.88 184 GLN A O 1
ATOM 1529 N N . LEU A 1 185 ? -28.432 1.203 45.440 1.00 91.81 185 LEU A N 1
ATOM 1530 C CA . LEU A 1 185 ? -28.624 -0.102 44.815 1.00 91.81 185 LEU A CA 1
ATOM 1531 C C . LEU A 1 185 ? -29.586 -0.024 43.620 1.00 91.81 185 LEU A C 1
ATOM 1533 O O . LEU A 1 185 ? -29.305 -0.592 42.557 1.00 91.81 185 LEU A O 1
ATOM 1537 N N . SER A 1 186 ? -30.697 0.697 43.782 1.00 91.56 186 SER A N 1
ATOM 1538 C CA . SER A 1 186 ? -31.700 0.910 42.733 1.00 91.56 186 SER A CA 1
ATOM 1539 C C . SER A 1 186 ? -31.101 1.636 41.523 1.00 91.56 186 SER A C 1
ATOM 1541 O O . SER A 1 186 ? -31.215 1.171 40.381 1.00 91.56 186 SER A O 1
ATOM 1543 N N . LEU A 1 187 ? -30.345 2.711 41.776 1.00 91.69 187 LEU A N 1
ATOM 1544 C CA . LEU A 1 187 ? -29.654 3.465 40.730 1.00 91.69 187 LEU A CA 1
ATOM 1545 C C . LEU A 1 187 ? -28.686 2.576 39.935 1.00 91.69 187 LEU A C 1
ATOM 1547 O O . LEU A 1 187 ? -28.730 2.542 38.705 1.00 91.69 187 LEU A O 1
ATOM 1551 N N . ARG A 1 188 ? -27.834 1.809 40.627 1.00 89.31 188 ARG A N 1
ATOM 1552 C CA . ARG A 1 188 ? -26.854 0.921 39.977 1.00 89.31 188 ARG A CA 1
ATOM 1553 C C . ARG A 1 188 ? -27.513 -0.211 39.193 1.00 89.31 188 ARG A C 1
ATOM 1555 O O . ARG A 1 188 ? -27.029 -0.561 38.119 1.00 89.31 188 ARG A O 1
ATOM 1562 N N . SER A 1 189 ? -28.623 -0.755 39.687 1.00 89.00 189 SER A N 1
ATOM 1563 C CA . SER A 1 189 ? -29.389 -1.788 38.977 1.00 89.00 189 SER A CA 1
ATOM 1564 C C . SER A 1 189 ? -29.995 -1.250 37.679 1.00 89.00 189 SER A C 1
ATOM 1566 O O . SER A 1 189 ? -29.907 -1.908 36.644 1.00 89.00 189 SER A O 1
ATOM 1568 N N . THR A 1 190 ? -30.503 -0.016 37.707 1.00 90.31 190 THR A N 1
ATOM 1569 C CA . THR A 1 190 ? -31.031 0.677 36.521 1.00 90.31 190 THR A CA 1
ATOM 1570 C C . THR A 1 190 ? -29.931 0.954 35.491 1.00 90.31 190 THR A C 1
ATOM 1572 O O . THR A 1 190 ? -30.099 0.688 34.301 1.00 90.31 190 THR A O 1
ATOM 1575 N N . LEU A 1 191 ? -28.763 1.433 35.937 1.00 88.50 191 LEU A N 1
ATOM 1576 C CA . LEU A 1 191 ? -27.618 1.696 35.058 1.00 88.50 191 LEU A CA 1
ATOM 1577 C C . LEU A 1 191 ? -27.082 0.425 34.383 1.00 88.50 191 LEU A C 1
ATOM 1579 O O . LEU A 1 191 ? -26.675 0.481 33.222 1.00 88.50 191 LEU A O 1
ATOM 1583 N N . LEU A 1 192 ? -27.083 -0.714 35.079 1.00 85.88 192 LEU A N 1
ATOM 1584 C CA . LEU A 1 192 ? -26.696 -2.001 34.493 1.00 85.88 192 LEU A CA 1
ATOM 1585 C C . LEU A 1 192 ? -27.696 -2.453 33.421 1.00 85.88 192 LEU A C 1
ATOM 1587 O O . LEU A 1 192 ? -27.284 -2.756 32.304 1.00 85.88 192 LEU A O 1
ATOM 1591 N N . HIS A 1 193 ? -28.999 -2.380 33.705 1.00 83.69 193 HIS A N 1
ATOM 1592 C CA . HIS A 1 193 ? -30.040 -2.760 32.744 1.00 83.69 193 HIS A CA 1
ATOM 1593 C C . HIS A 1 193 ? -30.001 -1.921 31.451 1.00 83.69 193 HIS A C 1
ATOM 1595 O O . HIS A 1 193 ? -30.122 -2.443 30.338 1.00 83.69 193 HIS A O 1
ATOM 1601 N N . ASN A 1 194 ? -29.754 -0.616 31.584 1.00 82.06 194 ASN A N 1
ATOM 1602 C CA . ASN A 1 194 ? -29.605 0.276 30.435 1.00 82.06 194 ASN A CA 1
ATOM 1603 C C . ASN A 1 194 ? -28.365 -0.071 29.593 1.00 82.06 194 ASN A C 1
ATOM 1605 O O . ASN A 1 194 ? -28.428 -0.025 28.363 1.00 82.06 194 ASN A O 1
ATOM 1609 N N . ASN A 1 195 ? -27.250 -0.460 30.224 1.00 78.75 195 ASN A N 1
ATOM 1610 C CA . ASN A 1 195 ? -26.048 -0.893 29.503 1.00 78.75 195 ASN A CA 1
ATOM 1611 C C . ASN A 1 195 ? -26.283 -2.188 28.709 1.00 78.75 195 ASN A C 1
ATOM 1613 O O . ASN A 1 195 ? -25.878 -2.257 27.546 1.00 78.75 195 ASN A O 1
ATOM 1617 N N . ASP A 1 196 ? -26.978 -3.171 29.284 1.00 75.19 196 ASP A N 1
ATOM 1618 C CA . ASP A 1 196 ? -27.294 -4.439 28.607 1.00 75.19 196 ASP A CA 1
ATOM 1619 C C . ASP A 1 196 ? -28.174 -4.215 27.366 1.00 75.19 196 ASP A C 1
ATOM 1621 O O . ASP A 1 196 ? -27.918 -4.764 26.288 1.00 75.19 196 ASP A O 1
ATOM 1625 N N . THR A 1 197 ? -29.162 -3.324 27.485 1.00 71.12 197 THR A N 1
ATOM 1626 C CA . THR A 1 197 ? -30.065 -2.947 26.386 1.00 71.12 197 THR A CA 1
ATOM 1627 C C . THR A 1 197 ? -29.305 -2.274 25.234 1.00 71.12 197 THR A C 1
ATOM 1629 O O . THR A 1 197 ? -29.519 -2.587 24.060 1.00 71.12 197 THR A O 1
ATOM 1632 N N . ILE A 1 198 ? -28.353 -1.388 25.552 1.00 69.19 198 ILE A N 1
ATOM 1633 C CA . ILE A 1 198 ? -27.504 -0.717 24.554 1.00 69.19 198 ILE A CA 1
ATOM 1634 C C . ILE A 1 198 ? -26.593 -1.725 23.834 1.00 69.19 198 ILE A C 1
ATOM 1636 O O . ILE A 1 198 ? -26.412 -1.632 22.614 1.00 69.19 198 ILE A O 1
ATOM 1640 N N . GLN A 1 199 ? -26.035 -2.706 24.551 1.00 66.50 199 GLN A N 1
ATOM 1641 C CA . GLN A 1 199 ? -25.200 -3.745 23.939 1.00 66.50 199 GLN A CA 1
ATOM 1642 C C . GLN A 1 199 ? -25.996 -4.657 22.994 1.00 66.50 199 GLN A C 1
ATOM 1644 O O . GLN A 1 199 ? -25.521 -4.955 21.892 1.00 66.50 199 GLN A O 1
ATOM 1649 N N . LEU A 1 200 ? -27.209 -5.065 23.380 1.00 61.47 200 LEU A N 1
ATOM 1650 C CA . LEU A 1 200 ? -28.094 -5.884 22.543 1.00 61.47 200 LEU A CA 1
ATOM 1651 C C . LEU A 1 200 ? -28.483 -5.163 21.247 1.00 61.47 200 LEU A C 1
ATOM 1653 O O . LEU A 1 200 ? -28.337 -5.729 20.158 1.00 61.47 200 LEU A O 1
ATOM 1657 N N . ASN A 1 201 ? -28.863 -3.885 21.339 1.00 58.53 201 ASN A N 1
ATOM 1658 C CA . ASN A 1 201 ? -29.182 -3.079 20.160 1.00 58.53 201 ASN A CA 1
ATOM 1659 C C . ASN A 1 201 ? -27.974 -2.941 19.222 1.00 58.53 201 ASN A C 1
ATOM 1661 O O . ASN A 1 201 ? -28.107 -3.157 18.016 1.00 58.53 201 ASN A O 1
ATOM 1665 N N . ARG A 1 202 ? -26.763 -2.702 19.747 1.00 60.09 202 ARG A N 1
ATOM 1666 C CA . ARG A 1 202 ? -25.541 -2.640 18.919 1.00 60.09 202 ARG A CA 1
ATOM 1667 C C . ARG A 1 202 ? -25.223 -3.956 18.202 1.00 60.09 202 ARG A C 1
ATOM 1669 O O . ARG A 1 202 ? -24.783 -3.922 17.052 1.00 60.09 202 ARG A O 1
ATOM 1676 N N . ARG A 1 203 ? -25.445 -5.110 18.841 1.00 57.97 203 ARG A N 1
ATOM 1677 C CA . ARG A 1 203 ? -25.254 -6.427 18.198 1.00 57.97 203 ARG A CA 1
ATOM 1678 C C . ARG A 1 203 ? -26.274 -6.670 17.086 1.00 57.97 203 ARG A C 1
ATOM 1680 O O . ARG A 1 203 ? -25.904 -7.200 16.043 1.00 57.97 203 ARG A O 1
ATOM 1687 N N . SER A 1 204 ? -27.519 -6.226 17.265 1.00 52.75 204 SER A N 1
ATOM 1688 C CA . SER A 1 204 ? -28.559 -6.361 16.237 1.00 52.75 204 SER A CA 1
ATOM 1689 C C . SER A 1 204 ? -28.240 -5.555 14.967 1.00 52.75 204 SER A C 1
ATOM 1691 O O . SER A 1 204 ? -28.308 -6.097 13.866 1.00 52.75 204 SER A O 1
ATOM 1693 N N . HIS A 1 205 ? -27.766 -4.309 15.095 1.00 51.88 205 HIS A N 1
ATOM 1694 C CA . HIS A 1 205 ? -27.428 -3.464 13.941 1.00 51.88 205 HIS A CA 1
ATOM 1695 C C . HIS A 1 205 ? -26.224 -3.977 13.134 1.00 51.88 205 HIS A C 1
ATOM 1697 O O . HIS A 1 205 ? -26.204 -3.820 11.912 1.00 51.88 205 HIS A O 1
ATOM 1703 N N . LYS A 1 206 ? -25.253 -4.653 13.772 1.00 52.91 206 LYS A N 1
ATOM 1704 C CA . LYS A 1 206 ? -24.150 -5.324 13.053 1.00 52.91 206 LYS A CA 1
ATOM 1705 C C . LYS A 1 206 ? -24.658 -6.466 12.151 1.00 52.91 206 LYS A C 1
ATOM 1707 O O . LYS A 1 206 ? -24.074 -6.697 11.097 1.00 52.91 206 LYS A O 1
ATOM 1712 N N . ASN A 1 207 ? -25.766 -7.121 12.507 1.00 47.75 207 ASN A N 1
ATOM 1713 C CA . ASN A 1 207 ? -26.320 -8.251 11.750 1.00 47.75 207 ASN A CA 1
ATOM 1714 C C . ASN A 1 207 ? -27.205 -7.827 10.563 1.00 47.75 207 ASN A C 1
ATOM 1716 O O . ASN A 1 207 ? -27.335 -8.583 9.601 1.00 47.75 207 ASN A O 1
ATOM 1720 N N . PHE A 1 208 ? -27.780 -6.619 10.584 1.00 43.81 208 PHE A N 1
ATOM 1721 C CA . PHE A 1 208 ? -28.629 -6.126 9.489 1.00 43.81 208 PHE A CA 1
ATOM 1722 C C . PHE A 1 208 ? -27.851 -5.482 8.330 1.00 43.81 208 PHE A C 1
ATOM 1724 O O . PHE A 1 208 ? -28.350 -5.458 7.208 1.00 43.81 208 PHE A O 1
ATOM 1731 N N . SER A 1 209 ? -26.609 -5.035 8.548 1.00 48.41 209 SER A N 1
ATOM 1732 C CA . SER A 1 209 ? -25.810 -4.357 7.509 1.00 48.41 209 SER A CA 1
ATOM 1733 C C . SER A 1 209 ? -25.151 -5.307 6.484 1.00 48.41 209 SER A C 1
ATOM 1735 O O . SER A 1 209 ? -24.419 -4.872 5.598 1.00 48.41 209 SER A O 1
ATOM 1737 N N . SER A 1 210 ? -25.396 -6.623 6.573 1.00 45.06 210 SER A N 1
ATOM 1738 C CA . SER A 1 210 ? -24.797 -7.629 5.673 1.00 45.06 210 SER A CA 1
ATOM 1739 C C . SER A 1 210 ? -25.666 -7.992 4.455 1.00 45.06 210 SER A C 1
ATOM 1741 O O . SER A 1 210 ? -25.245 -8.773 3.604 1.00 45.06 210 SER A O 1
ATOM 1743 N N . ARG A 1 211 ? -26.862 -7.410 4.300 1.00 42.28 211 ARG A N 1
ATOM 1744 C CA . ARG A 1 211 ? -27.692 -7.615 3.099 1.00 42.28 211 ARG A CA 1
ATOM 1745 C C . ARG A 1 211 ? -27.458 -6.498 2.086 1.00 42.28 211 ARG A C 1
ATOM 1747 O O . ARG A 1 211 ? -28.234 -5.556 1.989 1.00 42.28 211 ARG A O 1
ATOM 1754 N N . ARG A 1 212 ? -26.366 -6.614 1.329 1.00 43.28 212 ARG A N 1
ATOM 1755 C CA . ARG A 1 212 ? -26.124 -5.805 0.128 1.00 43.28 212 ARG A CA 1
ATOM 1756 C C . ARG A 1 212 ? -27.117 -6.273 -0.948 1.00 43.28 212 ARG A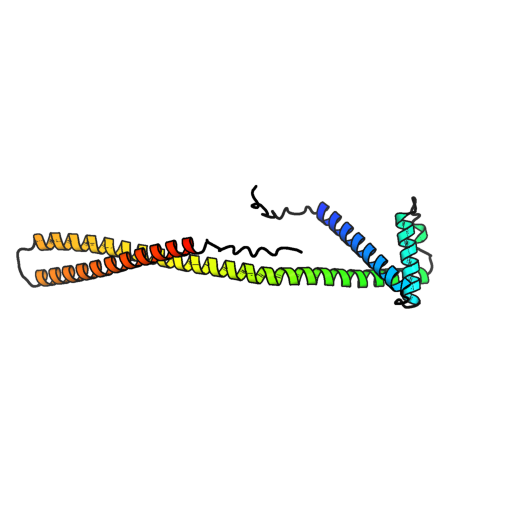 C 1
ATOM 1758 O O . ARG A 1 212 ? -26.973 -7.370 -1.481 1.00 43.28 212 ARG A O 1
ATOM 1765 N N . SER A 1 213 ? -28.163 -5.492 -1.198 1.00 46.47 213 SER A N 1
ATOM 1766 C CA . SER A 1 213 ? -29.145 -5.726 -2.259 1.00 46.47 213 SER A CA 1
ATOM 1767 C C . SER A 1 213 ? -28.447 -5.647 -3.620 1.00 46.47 213 SER A C 1
ATOM 1769 O O . SER A 1 213 ? -27.975 -4.587 -4.021 1.00 46.47 213 SER A O 1
ATOM 1771 N N . LEU A 1 214 ? -28.355 -6.779 -4.320 1.00 38.78 214 LEU A N 1
ATOM 1772 C CA . LEU A 1 214 ? -27.935 -6.840 -5.718 1.00 38.78 214 LEU A CA 1
ATOM 1773 C C . LEU A 1 214 ? -29.155 -6.535 -6.596 1.00 38.78 214 LEU A C 1
ATOM 1775 O O . LEU A 1 214 ? -29.996 -7.407 -6.796 1.00 38.78 214 LEU A O 1
ATOM 1779 N N . SER A 1 215 ? -29.257 -5.303 -7.098 1.00 43.06 215 SER A N 1
ATOM 1780 C CA . SER A 1 215 ? -30.096 -5.016 -8.266 1.00 43.06 215 SER A CA 1
ATOM 1781 C C . SER A 1 215 ? -29.286 -5.392 -9.503 1.00 43.06 215 SER A C 1
ATOM 1783 O O . SER A 1 215 ? -28.260 -4.776 -9.785 1.00 43.06 215 SER A O 1
ATOM 1785 N N . VAL A 1 216 ? -29.687 -6.468 -10.177 1.00 42.03 216 VAL A N 1
ATOM 1786 C CA . VAL A 1 216 ? -29.104 -6.901 -11.449 1.00 42.03 216 VAL A CA 1
ATOM 1787 C C . VAL A 1 216 ? -29.887 -6.211 -12.558 1.00 42.03 216 VAL A C 1
ATOM 1789 O O . VAL A 1 216 ? -30.978 -6.655 -12.906 1.00 42.03 216 VAL A O 1
ATOM 1792 N N . ASP A 1 217 ? -29.334 -5.130 -13.106 1.00 38.16 217 ASP A N 1
ATOM 1793 C CA . ASP A 1 217 ? -29.831 -4.563 -14.358 1.00 38.16 217 ASP A CA 1
ATOM 1794 C C . ASP A 1 217 ? -29.351 -5.432 -15.525 1.00 38.16 217 ASP A C 1
ATOM 1796 O O . ASP A 1 217 ? -28.164 -5.530 -15.847 1.00 38.16 217 ASP A O 1
ATOM 1800 N N . VAL A 1 218 ? -30.315 -6.117 -16.136 1.00 41.53 218 VAL A N 1
ATOM 1801 C CA . VAL A 1 218 ? -30.155 -6.936 -17.336 1.00 41.53 218 VAL A CA 1
ATOM 1802 C C . VAL A 1 218 ? -30.025 -6.003 -18.540 1.00 41.53 218 VAL A C 1
ATOM 1804 O O . VAL A 1 218 ? -31.022 -5.539 -19.086 1.00 41.53 218 VAL A O 1
ATOM 1807 N N . ILE A 1 219 ? -28.795 -5.742 -18.989 1.00 44.03 219 ILE A N 1
ATOM 1808 C CA . ILE A 1 219 ? -28.557 -5.102 -20.289 1.00 44.03 219 ILE A CA 1
ATOM 1809 C C . ILE A 1 219 ? -28.630 -6.185 -21.368 1.00 44.03 219 ILE A C 1
ATOM 1811 O O . ILE A 1 219 ? -27.710 -6.981 -21.566 1.00 44.03 219 ILE A O 1
ATOM 1815 N N . THR A 1 220 ? -29.769 -6.224 -22.053 1.00 44.03 220 THR A N 1
ATOM 1816 C CA . THR A 1 220 ? -30.003 -7.026 -23.253 1.00 44.03 220 THR A CA 1
ATOM 1817 C C . THR A 1 220 ? -29.219 -6.414 -24.416 1.00 44.03 220 THR A C 1
ATOM 1819 O O . THR A 1 220 ? -29.444 -5.266 -24.789 1.00 44.03 220 THR A O 1
ATOM 1822 N N . ARG A 1 221 ? -28.283 -7.179 -24.990 1.00 40.72 221 ARG A N 1
ATOM 1823 C CA . ARG A 1 221 ? -27.644 -6.845 -26.270 1.00 40.72 221 ARG A CA 1
ATOM 1824 C C . ARG A 1 221 ? -28.640 -7.073 -27.409 1.00 40.72 221 ARG A C 1
ATOM 1826 O O . ARG A 1 221 ? -29.253 -8.140 -27.473 1.00 40.72 221 ARG A O 1
ATOM 1833 N N . LYS A 1 222 ? -28.732 -6.109 -28.318 1.00 48.22 222 LYS A N 1
ATOM 1834 C CA . LYS A 1 222 ? -29.146 -6.309 -29.706 1.00 48.22 222 LYS A CA 1
ATOM 1835 C C . LYS A 1 222 ? -28.099 -5.672 -30.602 1.00 48.22 222 LYS A C 1
ATOM 1837 O O . LYS A 1 222 ? -27.594 -4.602 -30.199 1.00 48.22 222 LYS A O 1
#